Protein AF-A0A183J471-F1 (afdb_monomer_lite)

Radius of gyration: 18.3 Å; chains: 1; bounding box: 42×38×53 Å

Secondary structure (DSSP, 8-state):
-HHHHHHHHHHHHHHHHHHHHHHHHTT----TTS-SSS-HHHHHHHHHHHHHHTTT---HHHHHHHHHHHHHHHHHGGGGHHHHHHHHHHHHHHH-HHHHHHHHHTTTTSHHHHHHHHTTTTTTTS-HHHHHHHHHHHHTT-TTHHHHHHHHHHHHGGG-HHHHH-S---HHHHHHHHTT--SPPGGGTTTS--

pLDDT: mean 80.67, std 15.48, range [29.42, 95.44]

Organism: NCBI:txid241478

Foldseek 3Di:
DVVVVVLVVVLVVLLVVLLVVLCVVVVNPDDPPDDPDPPDLSSVLLNLLLQQVCVVDPPSVSSSVSSNVLLVLLVVLLVCLVVLLVLLLVVLCVVPVVLSVVCVQLCCSPSVQSSVCSSNLNSVLDHSVLSVLLVVCVVVVPSNSSSVQSNLLSVLLPPPPVVVPDSHDHSVNSSVSSVVRPDDRVSSVVPVPD

Sequence (194 aa):
MHKIREDTDDRLFLRSTIPVMYALERNELYLETVRVSQKPQWDLLMNAVFDVVSTLTSNRTSLYWLCRNISRLFVQRQALWNQLVKETEQRLRKMDAGYCDILRDKGVLSEQFLSRCLQDSFGTVFSPEVTVRLWDKVIARSNLIEAFVAAECLQSLKDIESFKQSEQVDREKFATFLSQVKKPLVFMTIGEVV

Structure (mmCIF, N/CA/C/O backbone):
data_AF-A0A183J471-F1
#
_entry.id   AF-A0A183J471-F1
#
loop_
_atom_site.group_PDB
_atom_site.id
_atom_site.type_symbol
_atom_site.label_atom_id
_atom_site.label_alt_id
_atom_site.label_comp_id
_atom_site.label_asym_id
_atom_site.label_entity_id
_atom_site.label_seq_id
_atom_site.pdbx_PDB_ins_code
_atom_site.Cartn_x
_atom_site.Cartn_y
_atom_site.Cartn_z
_atom_site.occupancy
_atom_site.B_iso_or_equiv
_atom_site.auth_seq_id
_atom_site.auth_comp_id
_atom_site.auth_asym_id
_atom_site.auth_atom_id
_atom_site.pdbx_PDB_model_num
ATOM 1 N N . MET A 1 1 ? 23.746 24.704 -11.193 1.00 52.88 1 MET A N 1
ATOM 2 C CA . MET A 1 1 ? 22.319 24.795 -11.582 1.00 52.88 1 MET A CA 1
ATOM 3 C C . MET A 1 1 ? 21.945 23.927 -12.789 1.00 52.88 1 MET A C 1
ATOM 5 O O . MET A 1 1 ? 20.844 23.405 -12.770 1.00 52.88 1 MET A O 1
ATOM 9 N N . HIS A 1 2 ? 22.818 23.700 -13.783 1.00 40.09 2 HIS A N 1
ATOM 10 C CA . HIS A 1 2 ? 22.501 22.851 -14.953 1.00 40.09 2 HIS A CA 1
ATOM 11 C C . HIS A 1 2 ? 22.244 21.363 -14.635 1.00 40.09 2 HIS A C 1
ATOM 13 O O . HIS A 1 2 ? 21.230 20.822 -15.056 1.00 40.09 2 HIS A O 1
ATOM 19 N N . LYS A 1 3 ? 23.091 20.733 -13.812 1.00 44.62 3 LYS A N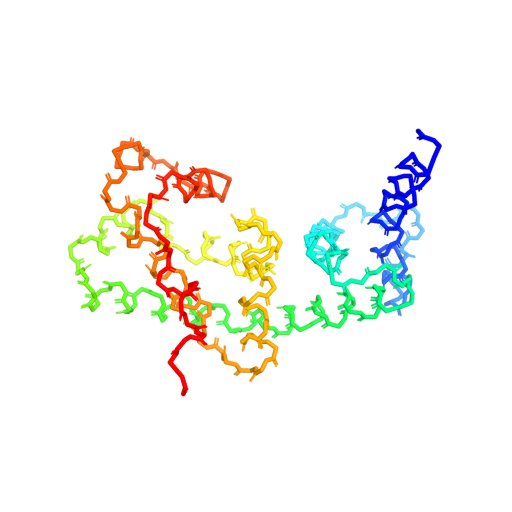 1
ATOM 20 C CA . LYS A 1 3 ? 23.019 19.289 -13.505 1.00 44.62 3 LYS A CA 1
ATOM 21 C C . LYS A 1 3 ? 21.730 18.846 -12.786 1.00 44.62 3 LYS A C 1
ATOM 23 O O . LYS A 1 3 ? 21.238 17.756 -13.016 1.00 44.62 3 LYS A O 1
ATOM 28 N N . ILE A 1 4 ? 21.159 19.719 -11.948 1.00 49.47 4 ILE A N 1
ATOM 29 C CA . ILE A 1 4 ? 19.891 19.459 -11.234 1.00 49.47 4 ILE A CA 1
ATOM 30 C C . ILE A 1 4 ? 18.705 19.489 -12.211 1.00 49.47 4 ILE A C 1
ATOM 32 O O . ILE A 1 4 ? 17.733 18.760 -12.035 1.00 49.47 4 ILE A O 1
ATOM 36 N N . ARG A 1 5 ? 18.787 20.332 -13.248 1.00 47.28 5 ARG A N 1
ATOM 37 C CA . ARG A 1 5 ? 17.739 20.479 -14.261 1.00 47.28 5 ARG A CA 1
ATOM 38 C C . ARG A 1 5 ? 17.699 19.260 -15.186 1.00 47.28 5 ARG A C 1
ATOM 40 O O . ARG A 1 5 ? 16.628 18.708 -15.387 1.00 47.28 5 ARG A O 1
ATOM 47 N N . GLU A 1 6 ? 18.867 18.785 -15.622 1.00 56.47 6 GLU A N 1
ATOM 48 C CA . GLU A 1 6 ? 19.003 17.564 -16.432 1.00 56.47 6 GLU A CA 1
ATOM 49 C C . GLU A 1 6 ? 18.520 16.308 -15.690 1.00 56.47 6 GLU A C 1
ATOM 51 O O . GLU A 1 6 ? 17.737 15.550 -16.252 1.00 56.47 6 GLU A O 1
ATOM 56 N N . ASP A 1 7 ? 18.884 16.126 -14.412 1.00 60.72 7 ASP A N 1
ATOM 57 C CA . ASP A 1 7 ? 18.401 14.986 -13.608 1.00 60.72 7 ASP A CA 1
ATOM 58 C C . ASP A 1 7 ? 16.876 15.018 -13.397 1.00 60.72 7 ASP A C 1
ATOM 60 O O . ASP A 1 7 ? 16.229 13.972 -13.316 1.00 60.72 7 ASP A O 1
ATOM 64 N N . THR A 1 8 ? 16.279 16.211 -13.306 1.00 63.03 8 THR A N 1
ATOM 65 C CA . THR A 1 8 ? 14.825 16.357 -13.127 1.00 63.03 8 THR A CA 1
ATOM 66 C C . THR A 1 8 ? 14.077 16.068 -14.429 1.00 63.03 8 THR A C 1
ATOM 68 O O . THR A 1 8 ? 13.086 15.335 -14.410 1.00 63.03 8 THR A O 1
ATOM 71 N N . ASP A 1 9 ? 14.572 16.583 -15.558 1.00 71.94 9 ASP A N 1
ATOM 72 C CA . ASP A 1 9 ? 13.979 16.366 -16.881 1.00 71.94 9 ASP A CA 1
ATOM 73 C C . ASP A 1 9 ? 14.094 14.893 -17.311 1.00 71.94 9 ASP A C 1
ATOM 75 O O . ASP A 1 9 ? 13.112 14.306 -17.773 1.00 71.94 9 ASP A O 1
ATOM 79 N N . ASP A 1 10 ? 15.238 14.249 -17.054 1.00 78.75 10 ASP A N 1
ATOM 80 C CA . ASP A 1 10 ? 15.433 12.815 -17.297 1.00 78.75 10 ASP A CA 1
ATOM 81 C C . ASP A 1 10 ? 14.493 11.955 -16.444 1.00 78.75 10 ASP A C 1
ATOM 83 O O . ASP A 1 10 ? 13.921 10.974 -16.925 1.00 78.75 10 ASP A O 1
ATOM 87 N N . ARG A 1 11 ? 14.299 12.306 -15.168 1.00 76.56 11 ARG A N 1
ATOM 88 C CA . ARG A 1 11 ? 13.437 11.535 -14.265 1.00 76.56 11 ARG A CA 1
ATOM 89 C C . ARG A 1 11 ? 11.962 11.671 -14.642 1.00 76.56 11 ARG A C 1
ATOM 91 O O . ARG A 1 11 ? 11.249 10.669 -14.639 1.00 76.56 11 ARG A O 1
ATOM 98 N N . LEU A 1 12 ? 11.513 12.868 -15.022 1.00 80.19 12 LEU A N 1
ATOM 99 C CA . LEU A 1 12 ? 10.159 13.093 -15.542 1.00 80.19 12 LEU A CA 1
ATOM 100 C C . LEU A 1 12 ? 9.928 12.350 -16.863 1.00 80.19 12 LEU A C 1
ATOM 102 O O . LEU A 1 12 ? 8.878 11.728 -17.038 1.00 80.19 12 LEU A O 1
ATOM 106 N N . PHE A 1 13 ? 10.921 12.356 -17.756 1.00 82.94 13 PHE A N 1
ATOM 107 C CA . PHE A 1 13 ? 10.881 11.597 -19.003 1.00 82.94 13 PHE A CA 1
ATOM 108 C C . PHE A 1 13 ? 10.788 10.086 -18.753 1.00 82.94 13 PHE A C 1
ATOM 110 O O . PHE A 1 13 ? 9.971 9.396 -19.361 1.00 82.94 13 PHE A O 1
ATOM 117 N N . LEU A 1 14 ? 11.586 9.543 -17.831 1.00 82.12 14 LEU A N 1
ATOM 118 C CA . LEU A 1 14 ? 11.551 8.113 -17.513 1.00 82.12 14 LEU A CA 1
ATOM 119 C C . LEU A 1 14 ? 10.243 7.705 -16.827 1.00 82.12 14 LEU A C 1
ATOM 121 O O . LEU A 1 14 ? 9.720 6.632 -17.132 1.00 82.12 14 LEU A O 1
ATOM 125 N N . ARG A 1 15 ? 9.688 8.563 -15.962 1.00 83.19 15 ARG A N 1
ATOM 126 C CA . ARG A 1 15 ? 8.400 8.333 -15.293 1.00 83.19 15 ARG A CA 1
ATOM 127 C C . ARG A 1 15 ? 7.262 8.147 -16.295 1.00 83.19 15 ARG A C 1
ATOM 129 O O . ARG A 1 15 ? 6.437 7.262 -16.113 1.00 83.19 15 ARG A O 1
ATOM 136 N N . SER A 1 16 ? 7.238 8.931 -17.373 1.00 82.00 16 SER A N 1
ATOM 137 C CA . SER A 1 16 ? 6.231 8.794 -18.436 1.00 82.00 16 SER A CA 1
ATOM 138 C C . SER A 1 16 ? 6.549 7.677 -19.437 1.00 82.00 16 SER A C 1
ATOM 140 O O . SER A 1 16 ? 5.634 7.065 -19.983 1.00 82.00 16 SER A O 1
ATOM 142 N N . THR A 1 17 ? 7.829 7.370 -19.660 1.00 83.81 17 THR A N 1
ATOM 143 C CA . THR A 1 17 ? 8.260 6.395 -20.677 1.00 83.81 17 THR A CA 1
ATOM 144 C C . THR A 1 17 ? 8.180 4.946 -20.192 1.00 83.81 17 THR A C 1
ATOM 146 O O . THR A 1 17 ? 7.803 4.062 -20.958 1.00 83.81 17 THR A O 1
ATOM 149 N N . ILE A 1 18 ? 8.499 4.670 -18.925 1.00 84.69 18 ILE A N 1
ATOM 150 C CA . ILE A 1 18 ? 8.520 3.301 -18.380 1.00 84.69 18 ILE A CA 1
ATOM 151 C C . ILE A 1 18 ? 7.154 2.590 -18.469 1.00 84.69 18 ILE A C 1
ATOM 153 O O . ILE A 1 18 ? 7.135 1.436 -18.911 1.00 84.69 18 ILE A O 1
ATOM 157 N N . PRO A 1 19 ? 6.015 3.224 -18.121 1.00 82.25 19 PRO A N 1
ATOM 158 C CA . PRO A 1 19 ? 4.698 2.619 -18.321 1.00 82.25 19 PRO A CA 1
ATOM 159 C C . PRO A 1 19 ? 4.433 2.257 -19.791 1.00 82.25 19 PRO A C 1
ATOM 161 O O . PRO A 1 19 ? 3.973 1.154 -20.084 1.00 82.25 19 PRO A O 1
ATOM 164 N N . VAL A 1 20 ? 4.817 3.136 -20.726 1.00 81.81 20 VAL A N 1
ATOM 165 C CA . VAL A 1 20 ? 4.666 2.914 -22.176 1.00 81.81 20 VAL A CA 1
ATOM 166 C C . VAL A 1 20 ? 5.530 1.746 -22.654 1.00 81.81 20 VAL A C 1
ATOM 168 O O . VAL A 1 20 ? 5.042 0.882 -23.380 1.00 81.81 20 VAL A O 1
ATOM 171 N N . MET A 1 21 ? 6.792 1.673 -22.222 1.00 82.06 21 MET A N 1
ATOM 172 C CA . MET A 1 21 ? 7.691 0.557 -22.546 1.00 82.06 21 MET A CA 1
ATOM 173 C C . MET A 1 21 ? 7.131 -0.782 -22.061 1.00 82.06 21 MET A C 1
ATOM 175 O O . MET A 1 21 ? 7.172 -1.775 -22.784 1.00 82.06 21 MET A O 1
ATOM 179 N N . TYR A 1 22 ? 6.566 -0.805 -20.854 1.00 81.50 22 TYR A N 1
ATOM 180 C CA . TYR A 1 22 ? 5.944 -2.007 -20.316 1.00 81.50 22 TYR A CA 1
ATOM 181 C C . TYR A 1 22 ? 4.678 -2.404 -21.094 1.00 81.50 22 TYR A C 1
ATOM 183 O O . TYR A 1 22 ? 4.483 -3.583 -21.389 1.00 81.50 22 TYR A O 1
ATOM 191 N N . ALA A 1 23 ? 3.850 -1.433 -21.490 1.00 78.44 23 ALA A N 1
ATOM 192 C CA . ALA A 1 23 ? 2.686 -1.679 -22.341 1.00 78.44 23 ALA A CA 1
ATOM 193 C C . ALA A 1 23 ? 3.079 -2.224 -23.730 1.00 78.44 23 ALA A C 1
ATOM 195 O O . ALA A 1 23 ? 2.410 -3.126 -24.238 1.00 78.44 23 ALA A O 1
ATOM 196 N N . LEU A 1 24 ? 4.182 -1.737 -24.324 1.00 80.25 24 LEU A N 1
ATOM 197 C CA . LEU A 1 24 ? 4.739 -2.282 -25.575 1.00 80.25 24 LEU A CA 1
ATOM 198 C C . LEU A 1 24 ? 5.091 -3.761 -25.416 1.00 80.25 24 LEU A C 1
ATOM 200 O O . LEU A 1 24 ? 4.679 -4.578 -26.234 1.00 80.25 24 LEU A O 1
ATOM 204 N N . GLU A 1 25 ? 5.815 -4.112 -24.350 1.00 80.25 25 GLU A N 1
ATOM 205 C CA . GLU A 1 25 ? 6.246 -5.491 -24.086 1.00 80.25 25 GLU A CA 1
ATOM 206 C C . GLU A 1 25 ? 5.059 -6.460 -23.967 1.00 80.25 25 GLU A C 1
ATOM 208 O O . GLU A 1 25 ? 5.142 -7.619 -24.371 1.00 80.25 25 GLU A O 1
ATOM 213 N N . ARG A 1 26 ? 3.932 -5.981 -23.434 1.00 75.94 26 ARG A N 1
ATOM 214 C CA . ARG A 1 26 ? 2.709 -6.774 -23.283 1.00 75.94 26 ARG A CA 1
ATOM 215 C C . ARG A 1 26 ? 1.850 -6.856 -24.545 1.00 75.94 26 ARG A C 1
ATOM 217 O O . ARG A 1 26 ? 0.805 -7.498 -24.503 1.00 75.94 26 ARG A O 1
ATOM 224 N N . ASN A 1 27 ? 2.269 -6.239 -25.653 1.00 71.94 27 ASN A N 1
ATOM 225 C CA . ASN A 1 27 ? 1.441 -6.019 -26.846 1.00 71.94 27 ASN A CA 1
ATOM 226 C C . ASN A 1 27 ? 0.135 -5.263 -26.531 1.00 71.94 27 ASN A C 1
ATOM 228 O O . ASN A 1 27 ? -0.882 -5.446 -27.194 1.00 71.94 27 ASN A O 1
ATOM 232 N N . GLU A 1 28 ? 0.159 -4.406 -25.509 1.00 68.69 28 GLU A N 1
ATOM 233 C CA . GLU A 1 28 ? -0.992 -3.624 -25.040 1.00 68.69 28 GLU A CA 1
ATOM 234 C C . GLU A 1 28 ? -0.974 -2.189 -25.594 1.00 68.69 28 GLU A C 1
ATOM 236 O O . GLU A 1 28 ? -1.784 -1.342 -25.203 1.00 68.69 28 GLU A O 1
ATOM 241 N N . LEU A 1 29 ? -0.070 -1.896 -26.538 1.00 60.56 29 LEU A N 1
ATOM 242 C CA . LEU A 1 29 ? -0.060 -0.625 -27.251 1.00 60.56 29 LEU A CA 1
ATOM 243 C C . LEU A 1 29 ? -1.127 -0.616 -28.347 1.00 60.56 29 LEU A C 1
ATOM 245 O O . LEU A 1 29 ? -0.883 -0.899 -29.516 1.00 60.56 29 LEU A O 1
ATOM 249 N N . TYR A 1 30 ? -2.347 -0.282 -27.949 1.00 52.81 30 TYR A N 1
ATOM 250 C CA . TYR A 1 30 ? -3.419 -0.025 -28.898 1.00 52.81 30 TYR A CA 1
ATOM 251 C C . TYR A 1 30 ? -3.162 1.311 -29.606 1.00 52.81 30 TYR A C 1
ATOM 253 O O . TYR A 1 30 ? -3.094 2.356 -28.948 1.00 52.81 30 TYR A O 1
ATOM 261 N N . LEU A 1 31 ? -3.024 1.260 -30.937 1.00 48.50 31 LEU A N 1
ATOM 262 C CA . LEU A 1 31 ? -3.104 2.428 -31.819 1.00 48.50 31 LEU A CA 1
ATOM 263 C C . LEU A 1 31 ? -4.401 3.191 -31.498 1.00 48.50 31 LEU A C 1
ATOM 265 O O . LEU A 1 31 ? -5.445 2.579 -31.270 1.00 48.50 31 LEU A O 1
ATOM 269 N N . GLU A 1 32 ? -4.311 4.518 -31.445 1.00 45.78 32 GLU A N 1
ATOM 270 C CA . GLU A 1 32 ? -5.218 5.475 -30.779 1.00 45.78 32 GLU A CA 1
ATOM 271 C C . GLU A 1 32 ? -6.722 5.402 -31.120 1.00 45.78 32 GLU A C 1
ATOM 273 O O . GLU A 1 32 ? -7.532 6.093 -30.509 1.00 45.78 32 GLU A O 1
ATOM 278 N N . THR A 1 33 ? -7.146 4.553 -32.049 1.00 42.59 33 THR A N 1
ATOM 279 C CA . THR A 1 33 ? -8.533 4.461 -32.518 1.00 42.59 33 THR A CA 1
ATOM 280 C C . THR A 1 33 ? -9.426 3.514 -31.712 1.00 42.59 33 THR A C 1
ATOM 282 O O . THR A 1 33 ? -10.649 3.606 -31.827 1.00 42.59 33 THR A O 1
ATOM 285 N N . VAL A 1 34 ? -8.883 2.645 -30.848 1.00 40.28 34 VAL A N 1
ATOM 286 C CA . VAL A 1 34 ? -9.695 1.670 -30.092 1.00 40.28 34 VAL A CA 1
ATOM 287 C C . VAL A 1 34 ? -9.520 1.823 -28.575 1.00 40.28 34 VAL A C 1
ATOM 289 O O . VAL A 1 34 ? -8.779 1.105 -27.919 1.00 40.28 34 VAL A O 1
ATOM 292 N N . ARG A 1 35 ? -10.313 2.755 -28.031 1.00 42.50 35 ARG A N 1
ATOM 293 C CA . ARG A 1 35 ? -10.926 2.753 -26.686 1.00 42.50 35 ARG A CA 1
ATOM 294 C C . ARG A 1 35 ? -10.010 2.868 -25.454 1.00 42.50 35 ARG A C 1
ATOM 296 O O . ARG A 1 35 ? -9.617 1.895 -24.824 1.00 42.50 35 ARG A O 1
ATOM 303 N N . VAL A 1 36 ? -9.870 4.126 -25.041 1.00 39.22 36 VAL A N 1
ATOM 304 C CA . VAL A 1 36 ? -9.913 4.793 -23.711 1.00 39.22 36 VAL A CA 1
ATOM 305 C C . VAL A 1 36 ? -10.370 4.003 -22.446 1.00 39.22 36 VAL A C 1
ATOM 307 O O . VAL A 1 36 ? -10.383 4.564 -21.359 1.00 39.22 36 VAL A O 1
ATOM 310 N N . SER A 1 37 ? -10.710 2.714 -22.474 1.00 37.59 37 SER A N 1
ATOM 311 C CA . SER A 1 37 ? -11.521 2.105 -21.401 1.00 37.59 37 SER A CA 1
ATOM 312 C C . SER A 1 37 ? -10.785 1.247 -20.358 1.00 37.59 37 SER A C 1
ATOM 314 O O . SER A 1 37 ? -11.427 0.858 -19.388 1.00 37.59 37 SER A O 1
ATOM 316 N N . GLN A 1 38 ? -9.491 0.920 -20.503 1.00 41.03 38 GLN A N 1
ATOM 317 C CA . GLN A 1 38 ? -8.805 -0.006 -19.564 1.00 41.03 38 GLN A CA 1
ATOM 318 C C . GLN A 1 38 ? -7.380 0.393 -19.119 1.00 41.03 38 GLN A C 1
ATOM 320 O O . GLN A 1 38 ? -6.775 -0.305 -18.309 1.00 41.03 38 GLN A O 1
ATOM 325 N N . LYS A 1 39 ? -6.852 1.536 -19.574 1.00 48.44 39 LYS A N 1
ATOM 326 C CA . LYS A 1 39 ? -5.489 2.013 -19.256 1.00 48.44 39 LYS A CA 1
ATOM 327 C C . LYS A 1 39 ? -5.201 2.551 -17.822 1.00 48.44 39 LYS A C 1
ATOM 329 O O . LYS A 1 39 ? -4.035 2.503 -17.446 1.00 48.44 39 LYS A O 1
ATOM 334 N N . PRO A 1 40 ? -6.146 3.008 -16.962 1.00 53.78 40 PRO A N 1
ATOM 335 C CA . PRO A 1 40 ? -5.757 3.832 -15.803 1.00 53.78 40 PRO A CA 1
ATOM 336 C C . PRO A 1 40 ? -4.988 3.121 -14.674 1.00 53.78 40 PRO A C 1
ATOM 338 O O . PRO A 1 40 ? -4.1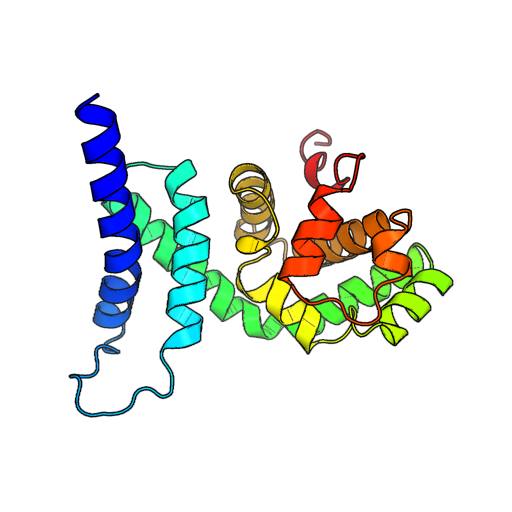97 3.758 -13.987 1.00 53.78 40 PRO A O 1
ATOM 341 N N . GLN A 1 41 ? -5.221 1.828 -14.419 1.00 63.78 41 GLN A N 1
ATOM 342 C CA . GLN A 1 41 ? -4.694 1.195 -13.196 1.00 63.78 41 GLN A CA 1
ATOM 343 C C . GLN A 1 41 ? -3.208 0.828 -13.269 1.00 63.78 41 GLN A C 1
ATOM 345 O O . GLN A 1 41 ? -2.525 0.884 -12.245 1.00 63.78 41 GLN A O 1
ATOM 350 N N . TRP A 1 42 ? -2.704 0.464 -14.450 1.00 72.38 42 TRP A N 1
ATOM 351 C CA . TRP A 1 42 ? -1.300 0.082 -14.623 1.00 72.38 42 TRP A CA 1
ATOM 352 C C . TRP A 1 42 ? -0.371 1.285 -14.598 1.00 72.38 42 TRP A C 1
ATOM 354 O O . TRP A 1 42 ? 0.669 1.218 -13.951 1.00 72.38 42 TRP A O 1
ATOM 364 N N . ASP A 1 43 ? -0.767 2.389 -15.226 1.00 75.81 43 ASP A N 1
ATOM 365 C CA . ASP A 1 43 ? 0.035 3.612 -15.236 1.00 75.81 43 ASP A CA 1
ATOM 366 C C . ASP A 1 43 ? 0.167 4.186 -13.823 1.00 75.81 43 ASP A C 1
ATOM 368 O O . ASP A 1 43 ? 1.261 4.552 -13.403 1.00 75.81 43 ASP A O 1
ATOM 372 N N . LEU A 1 44 ? -0.924 4.197 -13.047 1.00 79.56 44 LEU A N 1
ATOM 373 C CA . LEU A 1 44 ? -0.894 4.637 -11.649 1.00 79.56 44 LEU A CA 1
ATOM 374 C C . LEU A 1 44 ? 0.012 3.748 -10.787 1.00 79.56 44 LEU A C 1
ATOM 376 O O . LEU A 1 44 ? 0.823 4.270 -10.023 1.00 79.56 44 LEU A O 1
ATOM 380 N N . LEU A 1 45 ? -0.079 2.423 -10.947 1.00 85.69 45 LEU A N 1
ATOM 381 C CA . LEU A 1 45 ? 0.783 1.475 -10.238 1.00 85.69 45 LEU A CA 1
ATOM 382 C C . LEU A 1 45 ? 2.257 1.658 -10.617 1.00 85.69 45 LEU A C 1
ATOM 384 O O . LEU A 1 45 ? 3.105 1.788 -9.741 1.00 85.69 45 LEU A O 1
ATOM 388 N N . MET A 1 46 ? 2.564 1.699 -11.914 1.00 87.38 46 MET A N 1
ATOM 389 C CA . MET A 1 46 ? 3.933 1.844 -12.414 1.00 87.38 46 MET A CA 1
ATOM 390 C C . MET A 1 46 ? 4.539 3.189 -12.003 1.00 87.38 46 MET A C 1
ATOM 392 O O . MET A 1 46 ? 5.719 3.227 -11.677 1.00 87.38 46 MET A O 1
ATOM 396 N N . ASN A 1 47 ? 3.750 4.268 -11.964 1.00 87.44 47 ASN A N 1
ATOM 397 C CA . ASN A 1 47 ? 4.204 5.574 -11.481 1.00 87.44 47 ASN A CA 1
ATOM 398 C C . ASN A 1 47 ? 4.530 5.545 -9.984 1.00 87.44 47 ASN A C 1
ATOM 400 O O . ASN A 1 47 ? 5.605 5.994 -9.597 1.00 87.44 47 ASN A O 1
ATOM 404 N N . ALA A 1 48 ? 3.655 4.966 -9.155 1.00 86.44 48 ALA A N 1
ATOM 405 C CA . ALA A 1 48 ? 3.936 4.793 -7.729 1.00 86.44 48 ALA A CA 1
ATOM 406 C C . ALA A 1 48 ? 5.197 3.937 -7.511 1.00 86.44 48 ALA A C 1
ATOM 408 O O . ALA A 1 48 ? 6.054 4.268 -6.694 1.00 86.44 48 ALA A O 1
ATOM 409 N N . VAL A 1 49 ? 5.360 2.870 -8.300 1.00 91.62 49 VAL A N 1
ATOM 410 C CA . VAL A 1 49 ? 6.559 2.027 -8.268 1.00 91.62 49 VAL A CA 1
ATOM 411 C C . VAL A 1 49 ? 7.808 2.774 -8.708 1.00 91.62 49 VAL A C 1
ATOM 413 O O . VAL A 1 49 ? 8.838 2.676 -8.044 1.00 91.62 49 VAL A O 1
ATOM 416 N N . PHE A 1 50 ? 7.725 3.563 -9.770 1.00 92.25 50 PHE A N 1
ATOM 417 C CA . PHE A 1 50 ? 8.825 4.394 -10.234 1.00 92.25 50 PHE A CA 1
ATOM 418 C C . PHE A 1 50 ? 9.284 5.389 -9.169 1.00 92.25 50 PHE A C 1
ATOM 420 O O . PHE A 1 50 ? 10.488 5.517 -8.926 1.00 92.25 50 PHE A O 1
ATOM 427 N N . ASP A 1 51 ? 8.341 6.073 -8.519 1.00 90.00 51 ASP A N 1
ATOM 428 C CA . ASP A 1 51 ? 8.637 7.094 -7.513 1.00 90.00 51 ASP A CA 1
ATOM 429 C C . ASP A 1 51 ? 9.443 6.490 -6.345 1.00 90.00 51 ASP A C 1
ATOM 431 O O . ASP A 1 51 ? 10.382 7.118 -5.853 1.00 90.00 51 ASP A O 1
ATOM 435 N N . VAL A 1 52 ? 9.178 5.225 -5.996 1.00 91.12 52 VAL A N 1
ATOM 436 C CA . VAL A 1 52 ? 9.927 4.470 -4.981 1.00 91.12 52 VAL A CA 1
ATOM 437 C C . VAL A 1 52 ? 11.263 3.945 -5.518 1.00 91.12 52 VAL A C 1
ATOM 439 O O . VAL A 1 52 ? 12.317 4.208 -4.942 1.00 91.12 52 VAL A O 1
ATOM 442 N N . VAL A 1 53 ? 11.265 3.223 -6.642 1.00 93.06 53 VAL A N 1
ATOM 443 C CA . VAL A 1 53 ? 12.461 2.551 -7.190 1.00 93.06 53 VAL A CA 1
ATOM 444 C C . VAL A 1 53 ? 13.532 3.550 -7.630 1.00 93.06 53 VAL A C 1
ATOM 446 O O . VAL A 1 53 ? 14.723 3.271 -7.506 1.00 93.06 53 VAL A O 1
ATOM 449 N N . SER A 1 54 ? 13.138 4.738 -8.089 1.00 91.88 54 SER A N 1
ATOM 450 C CA . SER A 1 54 ? 14.085 5.796 -8.463 1.00 91.88 54 SER A CA 1
ATOM 451 C C . SER A 1 54 ? 14.872 6.368 -7.280 1.00 91.88 54 SER A C 1
ATOM 453 O O . SER A 1 54 ? 15.855 7.071 -7.497 1.00 91.88 54 SER A O 1
ATOM 455 N N . THR A 1 55 ? 14.502 6.035 -6.038 1.00 89.94 55 THR A N 1
ATOM 456 C CA . THR A 1 55 ? 15.333 6.314 -4.854 1.00 89.94 55 THR A CA 1
ATOM 457 C C . THR A 1 55 ? 16.429 5.266 -4.627 1.00 89.94 55 THR A C 1
ATOM 459 O O . THR A 1 55 ? 17.414 5.547 -3.951 1.00 89.94 55 THR A O 1
ATOM 462 N N . LEU A 1 56 ? 16.297 4.074 -5.223 1.00 89.69 56 LEU A N 1
ATOM 463 C CA . LEU A 1 56 ? 17.239 2.956 -5.083 1.00 89.69 56 LEU A CA 1
ATOM 464 C C . LEU A 1 56 ? 18.336 2.961 -6.146 1.00 89.69 56 LEU A C 1
ATOM 466 O O . LEU A 1 56 ? 19.441 2.475 -5.912 1.00 89.69 56 LEU A O 1
ATOM 470 N N . THR A 1 57 ? 18.025 3.440 -7.350 1.00 89.88 57 THR A N 1
ATOM 471 C CA . THR A 1 57 ? 18.962 3.411 -8.472 1.00 89.88 57 THR A CA 1
ATOM 472 C C . THR A 1 57 ? 18.684 4.523 -9.474 1.00 89.88 57 THR A C 1
ATOM 474 O O . THR A 1 57 ? 17.536 4.825 -9.786 1.00 89.88 57 THR A O 1
ATOM 477 N N . SER A 1 58 ? 19.755 5.092 -10.028 1.00 87.50 58 SER A N 1
ATOM 478 C CA . SER A 1 58 ? 19.717 6.010 -11.172 1.00 87.50 58 SER A CA 1
ATOM 479 C C . SER A 1 58 ? 20.009 5.312 -12.508 1.00 87.50 58 SER A C 1
ATOM 481 O O . SER A 1 58 ? 19.917 5.928 -13.570 1.00 87.50 58 SER A O 1
ATOM 483 N N . ASN A 1 59 ? 20.355 4.017 -12.499 1.00 91.56 59 ASN A N 1
ATOM 484 C CA . ASN A 1 59 ? 20.607 3.269 -13.727 1.00 91.56 59 ASN A CA 1
ATOM 485 C C . ASN A 1 59 ? 19.282 2.991 -14.452 1.00 91.56 59 ASN A C 1
ATOM 487 O O . ASN A 1 59 ? 18.445 2.244 -13.949 1.00 91.56 59 ASN A O 1
ATOM 491 N N . ARG A 1 60 ? 19.116 3.548 -15.658 1.00 89.69 60 ARG A N 1
ATOM 492 C CA . ARG A 1 60 ? 17.875 3.462 -16.453 1.00 89.69 60 ARG A CA 1
ATOM 493 C C . ARG A 1 60 ? 17.417 2.022 -16.712 1.00 89.69 60 ARG A C 1
ATOM 495 O O . ARG A 1 60 ? 16.228 1.727 -16.616 1.00 89.69 60 ARG A O 1
ATOM 502 N N . THR A 1 61 ? 18.353 1.120 -17.001 1.00 89.44 61 THR A N 1
ATOM 503 C CA . THR A 1 61 ? 18.056 -0.296 -17.256 1.00 89.44 61 THR A CA 1
ATOM 504 C C . THR A 1 61 ? 17.562 -0.986 -15.988 1.00 89.44 61 THR A C 1
ATOM 506 O O . THR A 1 61 ? 16.517 -1.636 -16.011 1.00 89.44 61 THR A O 1
ATOM 509 N N . SER A 1 62 ? 18.265 -0.808 -14.867 1.00 92.31 62 SER A N 1
ATOM 510 C CA . SER A 1 62 ? 17.844 -1.347 -13.569 1.00 92.31 62 SER A CA 1
ATOM 511 C C . SER A 1 62 ? 16.491 -0.785 -13.141 1.00 92.31 62 SER A C 1
ATOM 513 O O . SER A 1 62 ? 15.640 -1.537 -12.676 1.00 92.31 62 SER A O 1
ATOM 515 N N . LEU A 1 63 ? 16.271 0.514 -13.353 1.00 92.38 63 LEU A N 1
ATOM 516 C CA . LEU A 1 63 ? 15.023 1.206 -13.049 1.00 92.38 63 LEU A CA 1
ATOM 517 C C . LEU A 1 63 ? 13.838 0.555 -13.772 1.00 92.38 63 LEU A C 1
ATOM 519 O O . LEU A 1 63 ? 12.864 0.182 -13.120 1.00 92.38 63 LEU A O 1
ATOM 523 N N . TYR A 1 64 ? 13.949 0.341 -15.089 1.00 91.69 64 TYR A N 1
ATOM 524 C CA . TYR A 1 64 ? 12.919 -0.341 -15.878 1.00 91.69 64 TYR A CA 1
ATOM 525 C C . TYR A 1 64 ? 12.627 -1.747 -15.341 1.00 91.69 64 TYR A C 1
ATOM 527 O O . TYR A 1 64 ? 11.477 -2.071 -15.035 1.00 91.69 64 TYR A O 1
ATOM 535 N N . TRP A 1 65 ? 13.663 -2.580 -15.188 1.00 93.75 65 TRP A N 1
ATOM 536 C CA . TRP A 1 65 ? 13.485 -3.977 -14.783 1.00 93.75 65 TRP A CA 1
ATOM 537 C C . TRP A 1 65 ? 12.913 -4.116 -13.374 1.00 93.75 65 TRP A C 1
ATOM 539 O O . TRP A 1 65 ? 12.041 -4.957 -13.154 1.00 93.75 65 TRP A O 1
ATOM 549 N N . LEU A 1 66 ? 13.355 -3.282 -12.432 1.00 93.94 66 LEU A N 1
ATOM 550 C CA . LEU A 1 66 ? 12.811 -3.260 -11.078 1.00 93.94 66 LEU A CA 1
ATOM 551 C C . LEU A 1 66 ? 11.350 -2.803 -11.079 1.00 93.94 66 LEU A C 1
ATOM 553 O O . LEU A 1 66 ? 10.511 -3.503 -10.513 1.00 93.94 66 LEU A O 1
ATOM 557 N N . CYS A 1 67 ? 11.022 -1.705 -11.773 1.00 93.00 67 CYS A N 1
ATOM 558 C CA . CYS A 1 67 ? 9.642 -1.217 -11.855 1.00 93.00 67 CYS A CA 1
ATOM 559 C C . CYS A 1 67 ? 8.702 -2.271 -12.442 1.00 93.00 67 CYS A C 1
ATOM 561 O O . CYS A 1 67 ? 7.640 -2.555 -11.883 1.00 93.00 67 CYS A O 1
ATOM 563 N N . ARG A 1 68 ? 9.128 -2.906 -13.537 1.00 90.94 68 ARG A N 1
ATOM 564 C CA . ARG A 1 68 ? 8.406 -4.000 -14.185 1.00 90.94 68 ARG A CA 1
ATOM 565 C C . ARG A 1 68 ? 8.186 -5.175 -13.235 1.00 90.94 68 ARG A C 1
ATOM 567 O O . ARG A 1 68 ? 7.064 -5.660 -13.102 1.00 90.94 68 ARG A O 1
ATOM 574 N N . ASN A 1 69 ? 9.249 -5.668 -12.604 1.00 92.38 69 ASN A N 1
ATOM 575 C CA . ASN A 1 69 ? 9.182 -6.883 -11.794 1.00 92.38 69 ASN A CA 1
ATOM 576 C C . ASN A 1 69 ? 8.351 -6.674 -10.521 1.00 92.38 69 ASN A C 1
ATOM 578 O O . ASN A 1 69 ? 7.544 -7.538 -10.183 1.00 92.38 69 ASN A O 1
ATOM 582 N N . ILE A 1 70 ? 8.487 -5.518 -9.865 1.00 92.19 70 ILE A N 1
ATOM 583 C CA . ILE A 1 70 ? 7.689 -5.157 -8.686 1.00 92.19 70 ILE A CA 1
ATOM 584 C C . ILE A 1 70 ? 6.213 -4.989 -9.063 1.00 92.19 70 ILE A C 1
ATOM 586 O O . ILE A 1 70 ? 5.343 -5.574 -8.421 1.00 92.19 70 ILE A O 1
ATOM 590 N N . SER A 1 71 ? 5.908 -4.285 -10.155 1.00 90.88 71 SER A N 1
ATOM 591 C CA . SER A 1 71 ? 4.515 -4.096 -10.585 1.00 90.88 71 SER A CA 1
ATOM 592 C C . SER A 1 71 ? 3.846 -5.417 -10.972 1.00 90.88 71 SER A C 1
ATOM 594 O O . SER A 1 71 ? 2.690 -5.661 -10.624 1.00 90.88 71 SER A O 1
ATOM 596 N N . ARG A 1 72 ? 4.581 -6.324 -11.630 1.00 88.12 72 ARG A N 1
ATOM 597 C CA . ARG A 1 72 ? 4.106 -7.692 -11.896 1.00 88.12 72 ARG A CA 1
ATOM 598 C C . ARG A 1 72 ? 3.833 -8.464 -10.610 1.00 88.12 72 ARG A C 1
ATOM 600 O O . ARG A 1 72 ? 2.801 -9.129 -10.529 1.00 88.12 72 ARG A O 1
ATOM 607 N N . LEU A 1 73 ? 4.729 -8.376 -9.627 1.00 89.38 73 LEU A N 1
ATOM 608 C CA . LEU A 1 73 ? 4.545 -9.004 -8.320 1.00 89.38 73 LEU A CA 1
ATOM 609 C C . LEU A 1 73 ? 3.259 -8.501 -7.651 1.00 89.38 73 LEU A C 1
ATOM 611 O O . LEU A 1 73 ? 2.459 -9.312 -7.193 1.00 89.38 73 LEU A O 1
ATOM 615 N N . PHE A 1 74 ? 3.016 -7.190 -7.632 1.00 88.75 74 PHE A N 1
ATOM 616 C CA . PHE A 1 74 ? 1.817 -6.621 -7.008 1.00 88.75 74 PHE A CA 1
ATOM 617 C C . PHE A 1 74 ? 0.528 -7.048 -7.698 1.00 88.75 74 PHE A C 1
ATOM 619 O O . PHE A 1 74 ? -0.432 -7.409 -7.019 1.00 88.75 74 PHE A O 1
ATOM 626 N N . VAL A 1 75 ? 0.518 -7.131 -9.029 1.00 86.81 75 VAL A N 1
ATOM 627 C CA . VAL A 1 75 ? -0.659 -7.645 -9.739 1.00 86.81 75 VAL A CA 1
ATOM 628 C C . VAL A 1 75 ? -0.899 -9.126 -9.483 1.00 86.81 75 VAL A C 1
ATOM 630 O O . VAL A 1 75 ? -2.037 -9.524 -9.257 1.00 86.81 75 VAL A O 1
ATOM 633 N N . GLN A 1 76 ? 0.146 -9.948 -9.423 1.00 86.25 76 GLN A N 1
ATOM 634 C CA . GLN A 1 76 ? -0.010 -11.355 -9.038 1.00 86.25 76 GLN A CA 1
ATOM 635 C C . GLN A 1 76 ? -0.574 -11.507 -7.618 1.00 86.25 76 GLN A C 1
ATOM 637 O O . GLN A 1 76 ? -1.315 -12.449 -7.340 1.00 86.25 76 GLN A O 1
ATOM 642 N N . ARG A 1 77 ? -0.260 -10.565 -6.724 1.00 86.06 77 ARG A N 1
ATOM 643 C CA . ARG A 1 77 ? -0.728 -10.560 -5.334 1.00 86.06 77 ARG A CA 1
ATOM 644 C C . ARG A 1 77 ? -2.149 -10.017 -5.159 1.00 86.06 77 ARG A C 1
ATOM 646 O O . ARG A 1 77 ? -2.676 -10.138 -4.058 1.00 86.06 77 ARG A O 1
ATOM 653 N N . GLN A 1 78 ? -2.809 -9.531 -6.215 1.00 87.00 78 GLN A N 1
ATOM 654 C CA . GLN A 1 78 ? -4.223 -9.117 -6.168 1.00 87.00 78 GLN A CA 1
ATOM 655 C C . GLN A 1 78 ? -5.143 -10.214 -5.637 1.00 87.00 78 GLN A C 1
ATOM 657 O O . GLN A 1 78 ? -6.047 -9.948 -4.850 1.00 87.00 78 GLN A O 1
ATOM 662 N N . ALA A 1 79 ? -4.859 -11.468 -5.996 1.00 86.75 79 ALA A N 1
ATOM 663 C CA . ALA A 1 79 ? -5.609 -12.623 -5.514 1.00 86.75 79 ALA A CA 1
ATOM 664 C C . ALA A 1 79 ? -5.560 -12.793 -3.981 1.00 86.75 79 ALA A C 1
ATOM 666 O O . ALA A 1 79 ? -6.409 -13.475 -3.412 1.00 86.75 79 ALA A O 1
ATOM 667 N N . LEU A 1 80 ? -4.580 -12.181 -3.305 1.00 87.81 80 LEU A N 1
ATOM 668 C CA . LEU A 1 80 ? -4.405 -12.262 -1.855 1.00 87.81 80 LEU A CA 1
ATOM 669 C C . LEU A 1 80 ? -5.099 -11.123 -1.101 1.00 87.81 80 LEU A C 1
ATOM 671 O O . LEU A 1 80 ? -5.216 -11.205 0.118 1.00 87.81 80 LEU A O 1
ATOM 675 N N . TRP A 1 81 ? -5.571 -10.067 -1.770 1.00 88.94 81 TRP A N 1
ATOM 676 C CA . TRP A 1 81 ? -6.082 -8.874 -1.083 1.00 88.94 81 TRP A CA 1
ATOM 677 C C . TRP A 1 81 ? -7.227 -9.181 -0.125 1.00 88.94 81 TRP A C 1
ATOM 679 O O . TRP A 1 81 ? -7.202 -8.725 1.014 1.00 88.94 81 TRP A O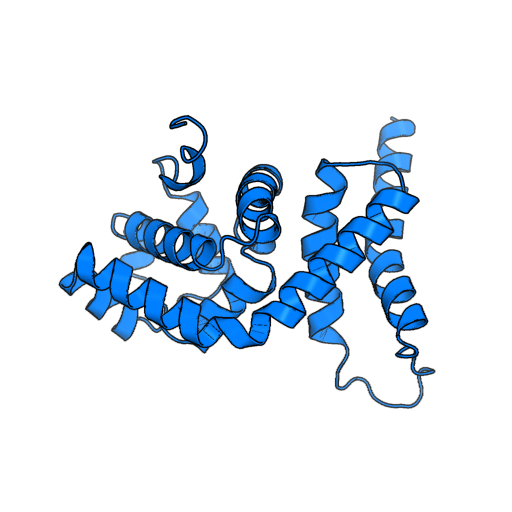 1
ATOM 689 N N . ASN A 1 82 ? -8.166 -10.037 -0.518 1.00 89.56 82 ASN A N 1
ATOM 690 C CA . ASN A 1 82 ? -9.314 -10.371 0.331 1.00 89.56 82 ASN A CA 1
ATOM 691 C C . ASN A 1 82 ? -8.888 -11.139 1.583 1.00 89.56 82 ASN A C 1
ATOM 693 O O . ASN A 1 82 ? -9.502 -10.999 2.641 1.00 89.56 82 ASN A O 1
ATOM 697 N N . GLN A 1 83 ? -7.815 -11.926 1.485 1.00 92.12 83 GLN A N 1
ATOM 698 C CA . GLN A 1 83 ? -7.196 -12.544 2.649 1.00 92.12 83 GLN A CA 1
ATOM 699 C C . GLN A 1 83 ? -6.529 -11.482 3.530 1.00 92.12 83 GLN A C 1
ATOM 701 O O . GLN A 1 83 ? -6.754 -11.479 4.735 1.00 92.12 83 GLN A O 1
ATOM 706 N N . LEU A 1 84 ? -5.760 -10.556 2.951 1.00 92.12 84 LEU A N 1
ATOM 707 C CA . LEU A 1 84 ? -5.067 -9.508 3.708 1.00 92.12 84 LEU A CA 1
ATOM 708 C C . LEU A 1 84 ? -6.028 -8.579 4.445 1.00 92.12 84 LEU A C 1
ATOM 710 O O . LEU A 1 84 ? -5.786 -8.273 5.605 1.00 92.12 84 LEU A O 1
ATOM 714 N N . VAL A 1 85 ? -7.144 -8.207 3.820 1.00 92.31 85 VAL A N 1
ATOM 715 C CA . VAL A 1 85 ? -8.211 -7.417 4.449 1.00 92.31 85 VAL A CA 1
ATOM 716 C C . VAL A 1 85 ? -8.754 -8.119 5.693 1.00 92.31 85 VAL A C 1
ATOM 718 O O . VAL A 1 85 ? -8.823 -7.518 6.766 1.00 92.31 85 VAL A O 1
ATOM 721 N N . LYS A 1 86 ? -9.071 -9.414 5.578 1.00 93.44 86 LYS A N 1
ATOM 722 C CA . LYS A 1 86 ? -9.543 -10.221 6.712 1.00 93.44 86 LYS A CA 1
ATOM 723 C C . LYS A 1 86 ? -8.491 -10.317 7.814 1.00 93.44 86 LYS A C 1
ATOM 725 O O . LYS A 1 86 ? -8.825 -10.196 8.987 1.00 93.44 86 LYS A O 1
ATOM 730 N N . GLU A 1 87 ? -7.230 -10.514 7.450 1.00 94.75 87 GLU A N 1
ATOM 731 C CA . GLU A 1 87 ? -6.116 -10.573 8.401 1.00 94.75 87 GLU A CA 1
ATOM 732 C C . GLU A 1 87 ? -5.912 -9.233 9.122 1.00 94.75 87 GLU A C 1
ATOM 734 O O . GLU A 1 87 ? -5.698 -9.217 10.334 1.00 94.75 87 GLU A O 1
ATOM 739 N N . THR A 1 88 ? -6.040 -8.103 8.422 1.00 94.81 88 THR A N 1
ATOM 740 C CA . THR A 1 88 ? -6.006 -6.760 9.021 1.00 94.81 88 THR A CA 1
ATOM 741 C C . THR A 1 88 ? -7.123 -6.583 10.042 1.00 94.81 88 THR A C 1
ATOM 743 O O . THR A 1 88 ? -6.859 -6.187 11.177 1.00 94.81 88 THR A O 1
ATOM 746 N N . GLU A 1 89 ? -8.359 -6.922 9.678 1.00 94.81 89 GLU A N 1
ATOM 747 C CA . GLU A 1 89 ? -9.510 -6.818 10.578 1.00 94.81 89 GLU A CA 1
ATOM 748 C C . GLU A 1 89 ? -9.359 -7.726 11.808 1.00 94.81 89 GLU A C 1
ATOM 750 O O . GLU A 1 89 ? -9.588 -7.293 12.940 1.00 94.81 89 GLU A O 1
ATOM 755 N N . GLN A 1 90 ? -8.920 -8.973 11.614 1.00 94.69 90 GLN A N 1
ATOM 756 C CA . GLN A 1 90 ? -8.670 -9.907 12.713 1.00 94.69 90 GLN A CA 1
ATOM 757 C C . GLN A 1 90 ? -7.599 -9.388 13.675 1.00 94.69 90 GLN A C 1
ATOM 759 O O . GLN A 1 90 ? -7.741 -9.536 14.890 1.00 94.69 90 GLN A O 1
ATOM 764 N N . ARG A 1 91 ? -6.529 -8.778 13.153 1.00 94.44 91 ARG A N 1
ATOM 765 C CA . ARG A 1 91 ? -5.467 -8.170 13.966 1.00 94.44 91 ARG A CA 1
ATOM 766 C C . ARG A 1 91 ? -5.981 -6.989 14.767 1.00 94.44 91 ARG A C 1
ATOM 768 O O . ARG A 1 91 ? -5.795 -6.973 15.979 1.00 94.44 91 ARG A O 1
ATOM 775 N N . LEU A 1 92 ? -6.691 -6.069 14.121 1.00 94.06 92 LEU A N 1
ATOM 776 C CA . LEU A 1 92 ? -7.298 -4.924 14.797 1.00 94.06 92 LEU A CA 1
ATOM 777 C C . LEU A 1 92 ? -8.257 -5.363 15.894 1.00 94.06 92 LEU A C 1
ATOM 779 O O . LEU A 1 92 ? -8.180 -4.853 17.003 1.00 94.06 92 LEU A O 1
ATOM 783 N N . ARG A 1 93 ? -9.098 -6.369 15.635 1.00 95.44 93 ARG A N 1
ATOM 784 C CA . ARG A 1 93 ? -10.018 -6.896 16.648 1.00 95.44 93 ARG A CA 1
ATOM 785 C C . ARG A 1 93 ? -9.285 -7.497 17.854 1.00 95.44 93 ARG A C 1
ATOM 787 O O . ARG A 1 93 ? -9.779 -7.378 18.969 1.00 95.44 93 ARG A O 1
ATOM 794 N N . LYS A 1 94 ? -8.121 -8.128 17.650 1.00 93.94 94 LYS A N 1
ATOM 795 C CA . LYS A 1 94 ? -7.271 -8.635 18.746 1.00 93.94 94 LYS A CA 1
ATOM 796 C C . LYS A 1 94 ? -6.608 -7.512 19.549 1.00 93.94 94 LYS A C 1
ATOM 798 O O . LYS A 1 94 ? -6.373 -7.699 20.736 1.00 93.94 94 LYS A O 1
ATOM 803 N N . MET A 1 95 ? -6.287 -6.388 18.910 1.00 91.38 95 MET A N 1
ATOM 804 C CA . MET A 1 95 ? -5.667 -5.229 19.562 1.00 91.38 95 MET A CA 1
ATOM 805 C C . MET A 1 95 ? -6.697 -4.393 20.328 1.00 91.38 95 MET A C 1
ATOM 807 O O . MET A 1 95 ? -6.462 -4.018 21.472 1.00 91.38 95 MET A O 1
ATOM 811 N N . ASP A 1 96 ? -7.834 -4.104 19.694 1.00 92.62 96 ASP A N 1
ATOM 812 C CA . ASP A 1 96 ? -8.929 -3.310 20.241 1.00 92.62 96 ASP A CA 1
ATOM 813 C C . ASP A 1 96 ? -10.229 -3.595 19.467 1.00 92.62 96 ASP A C 1
ATOM 815 O O . ASP A 1 96 ? -10.479 -3.053 18.386 1.00 92.62 96 ASP A O 1
ATOM 819 N N . ALA A 1 97 ? -11.074 -4.466 20.023 1.00 93.94 97 ALA A N 1
ATOM 820 C CA . ALA A 1 97 ? -12.335 -4.849 19.393 1.00 93.94 97 ALA A CA 1
ATOM 821 C C . ALA A 1 97 ? -13.301 -3.663 19.223 1.00 93.94 97 ALA A C 1
ATOM 823 O O . ALA A 1 97 ? -13.908 -3.533 18.163 1.00 93.94 97 ALA A O 1
ATOM 824 N N . GLY A 1 98 ? -13.396 -2.776 20.221 1.00 92.88 98 GLY A N 1
ATOM 825 C CA . GLY A 1 98 ? -14.312 -1.634 20.175 1.00 92.88 98 GLY A CA 1
ATOM 826 C C . GLY A 1 98 ? -13.903 -0.612 19.116 1.00 92.88 98 GLY A C 1
ATOM 827 O O . GLY A 1 98 ? -14.740 -0.114 18.367 1.00 92.88 98 GLY A O 1
ATOM 828 N N . TYR A 1 99 ? -12.603 -0.342 18.991 1.00 92.19 99 TYR A N 1
ATOM 829 C CA . TYR A 1 99 ? -12.099 0.524 17.927 1.00 92.19 99 TYR A CA 1
ATOM 830 C C . TYR A 1 99 ? -12.240 -0.114 16.538 1.00 92.19 99 TYR A C 1
ATOM 832 O O . TYR A 1 99 ? -12.570 0.579 15.577 1.00 92.19 99 TYR A O 1
ATOM 840 N N . CYS A 1 100 ? -12.061 -1.433 16.426 1.00 93.81 100 CYS A N 1
ATOM 841 C CA . CYS A 1 100 ? -12.298 -2.164 15.181 1.00 93.81 100 CYS A CA 1
ATOM 842 C C . CYS A 1 100 ? -13.742 -1.989 14.676 1.00 93.81 100 CYS A C 1
ATOM 844 O O . CYS A 1 100 ? -13.949 -1.777 13.481 1.00 93.81 100 CYS A O 1
ATOM 846 N N . ASP A 1 101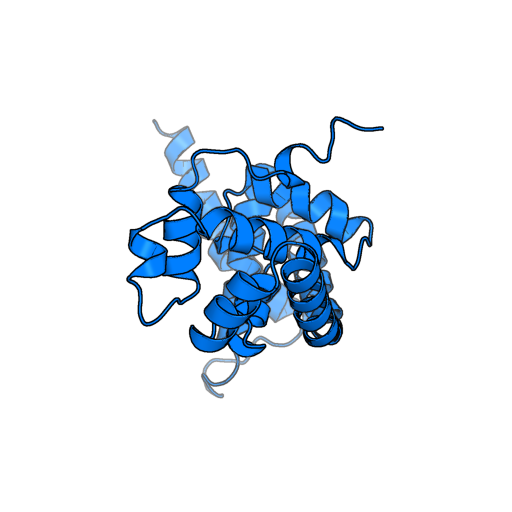 ? -14.732 -1.999 15.570 1.00 91.75 101 ASP A N 1
ATOM 847 C CA . ASP A 1 101 ? -16.129 -1.764 15.194 1.00 91.75 101 ASP A CA 1
ATOM 848 C C . ASP A 1 101 ? -16.354 -0.320 14.698 1.00 91.75 101 ASP A C 1
ATOM 850 O O . ASP A 1 101 ? -16.947 -0.134 13.637 1.00 91.75 101 ASP A O 1
ATOM 854 N N . ILE A 1 102 ? -15.749 0.689 15.343 1.00 90.88 102 ILE A N 1
ATOM 855 C CA . ILE A 1 102 ? -15.776 2.091 14.866 1.00 90.88 102 ILE A CA 1
ATOM 856 C C . ILE A 1 102 ? -15.174 2.220 13.457 1.00 90.88 102 ILE A C 1
ATOM 858 O O . ILE A 1 102 ? -15.699 2.937 12.604 1.00 90.88 102 ILE A O 1
ATOM 862 N N . LEU A 1 103 ? -14.052 1.543 13.197 1.00 91.06 103 LEU A N 1
ATOM 863 C CA . LEU A 1 103 ? -13.408 1.544 11.881 1.00 91.06 103 LEU A CA 1
ATOM 864 C C . LEU A 1 103 ? -14.272 0.852 10.817 1.00 91.06 103 LEU A C 1
ATOM 866 O O . LEU A 1 103 ? -14.273 1.274 9.655 1.00 91.06 103 LEU A O 1
ATOM 870 N N . ARG A 1 104 ? -15.017 -0.193 11.198 1.00 90.56 104 ARG A N 1
ATOM 871 C CA . ARG A 1 104 ? -15.978 -0.851 10.306 1.00 90.56 104 ARG A CA 1
ATOM 872 C C . ARG A 1 104 ? -17.108 0.104 9.933 1.00 90.56 104 ARG A C 1
ATOM 874 O O . ARG A 1 104 ? -17.385 0.249 8.745 1.00 90.56 104 ARG A O 1
ATOM 881 N N . ASP A 1 105 ? -17.669 0.810 10.911 1.00 88.44 105 ASP A N 1
ATOM 882 C CA . ASP A 1 105 ? -18.754 1.776 10.698 1.00 88.44 105 ASP A CA 1
ATOM 883 C C . ASP A 1 105 ? -18.311 2.967 9.833 1.00 88.44 105 ASP A C 1
ATOM 885 O O . ASP A 1 105 ? -19.071 3.453 8.997 1.00 88.44 105 ASP A O 1
ATOM 889 N N . LYS A 1 106 ? -17.045 3.390 9.953 1.00 86.81 106 LYS A N 1
ATOM 890 C CA . LYS A 1 106 ? -16.429 4.409 9.079 1.00 86.81 106 LYS A CA 1
ATOM 891 C C . LYS A 1 106 ? -16.102 3.911 7.662 1.00 86.81 106 LYS A C 1
ATOM 893 O O . LYS A 1 106 ? -15.626 4.691 6.840 1.00 86.81 106 LYS A O 1
ATOM 898 N N . GLY A 1 107 ? -16.286 2.624 7.366 1.00 87.56 107 GLY A N 1
ATOM 899 C CA . GLY A 1 107 ? -16.018 2.039 6.048 1.00 87.56 107 GLY A CA 1
ATOM 900 C C . GLY A 1 107 ? -14.534 1.864 5.695 1.00 87.56 107 GLY A C 1
ATOM 901 O O . GLY A 1 107 ? -14.223 1.431 4.583 1.00 87.56 107 GLY A O 1
ATOM 902 N N . VAL A 1 108 ? -13.604 2.132 6.620 1.00 88.88 108 VAL A N 1
ATOM 903 C CA . VAL A 1 108 ? -12.152 1.995 6.372 1.00 88.88 108 VAL A CA 1
ATOM 904 C C . VAL A 1 108 ? -11.656 0.553 6.462 1.00 88.88 108 VAL A C 1
ATOM 906 O O . VAL A 1 108 ? -10.557 0.253 6.011 1.00 88.88 108 VAL A O 1
ATOM 909 N N . LEU A 1 109 ? -12.471 -0.360 6.997 1.00 89.75 109 LEU A N 1
ATOM 910 C CA . LEU A 1 109 ? -12.234 -1.808 6.908 1.00 89.75 109 LEU A CA 1
ATOM 911 C C . LEU A 1 109 ? -12.898 -2.450 5.687 1.00 89.75 109 LEU A C 1
ATOM 913 O O . LEU A 1 109 ? -12.843 -3.668 5.530 1.00 89.75 109 LEU A O 1
ATOM 917 N N . SER A 1 110 ? -13.529 -1.659 4.814 1.00 88.56 110 SER A N 1
ATOM 918 C CA . SER A 1 110 ? -14.097 -2.202 3.584 1.00 88.56 110 SER A CA 1
ATOM 919 C C . SER A 1 110 ? -12.997 -2.762 2.679 1.00 88.56 110 SER A C 1
ATOM 921 O O . SER A 1 110 ? -11.911 -2.187 2.551 1.00 88.56 110 SER A O 1
ATOM 923 N N . GLU A 1 111 ? -13.307 -3.862 1.989 1.00 86.69 111 GLU A N 1
ATOM 924 C CA . GLU A 1 111 ? -12.434 -4.441 0.961 1.00 86.69 111 GLU A CA 1
ATOM 925 C C . GLU A 1 111 ? -12.033 -3.386 -0.073 1.00 86.69 111 GLU A C 1
ATOM 927 O O . GLU A 1 111 ? -10.878 -3.311 -0.478 1.00 86.69 111 GLU A O 1
ATOM 932 N N . GLN A 1 112 ? -12.964 -2.506 -0.442 1.00 86.44 112 GLN A N 1
ATOM 933 C CA . GLN A 1 112 ? -12.741 -1.451 -1.421 1.00 86.44 112 GLN A CA 1
ATOM 934 C C . GLN A 1 112 ? -11.746 -0.378 -0.949 1.00 86.44 112 GLN A C 1
ATOM 936 O O . GLN A 1 112 ? -10.968 0.117 -1.761 1.00 86.44 112 GLN A O 1
ATOM 941 N N . PHE A 1 113 ? -11.744 -0.011 0.337 1.00 88.69 113 PHE A N 1
ATOM 942 C CA . PHE A 1 113 ? -10.762 0.931 0.880 1.00 88.69 113 PHE 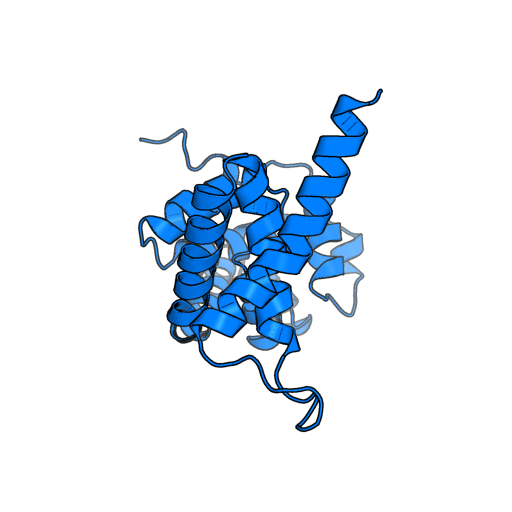A CA 1
ATOM 943 C C . PHE A 1 113 ? -9.383 0.278 1.005 1.00 88.69 113 PHE A C 1
ATOM 945 O O . PHE A 1 113 ? -8.397 0.792 0.476 1.00 88.69 113 PHE A O 1
ATOM 952 N N . LEU A 1 114 ? -9.310 -0.881 1.662 1.00 88.81 114 LEU A N 1
ATOM 953 C CA . LEU A 1 114 ? -8.033 -1.528 1.950 1.00 88.81 114 LEU A CA 1
ATOM 954 C C . LEU A 1 114 ? -7.353 -2.063 0.683 1.00 88.81 114 LEU A C 1
ATOM 956 O O . LEU A 1 114 ? -6.143 -1.907 0.549 1.00 88.81 114 LEU A O 1
ATOM 960 N N . SER A 1 115 ? -8.100 -2.600 -0.288 1.00 85.94 115 SER A N 1
ATOM 961 C CA . SER A 1 115 ? -7.532 -3.007 -1.586 1.00 85.94 115 SER A CA 1
ATOM 962 C C . SER A 1 115 ? -6.856 -1.848 -2.323 1.00 85.94 115 SER A C 1
ATOM 964 O O . SER A 1 115 ? -5.796 -2.047 -2.909 1.00 85.94 115 SER A O 1
ATOM 966 N N . ARG A 1 116 ? -7.390 -0.619 -2.238 1.00 84.62 116 ARG A N 1
ATOM 967 C CA . ARG A 1 116 ? -6.749 0.571 -2.833 1.00 84.62 116 ARG A CA 1
ATOM 968 C C . ARG A 1 116 ? -5.414 0.902 -2.169 1.00 84.62 116 ARG A C 1
ATOM 970 O O . ARG A 1 116 ? -4.496 1.334 -2.859 1.00 84.62 116 ARG A O 1
ATOM 977 N N . CYS A 1 117 ? -5.292 0.699 -0.858 1.00 85.12 117 CYS A N 1
ATOM 978 C CA . CYS A 1 117 ? -4.023 0.860 -0.143 1.00 85.12 117 CYS A CA 1
ATOM 979 C C . CYS A 1 117 ? -3.028 -0.266 -0.476 1.00 85.12 117 CYS A C 1
ATOM 981 O O . CYS A 1 117 ? -1.831 -0.015 -0.597 1.00 85.12 117 CYS A O 1
ATOM 983 N N . LEU A 1 118 ? -3.522 -1.494 -0.664 1.00 87.88 118 LEU A N 1
ATOM 984 C CA . LEU A 1 118 ? -2.721 -2.667 -1.030 1.00 87.88 118 LEU A CA 1
ATOM 985 C C . LEU A 1 118 ? -2.298 -2.676 -2.508 1.00 87.88 118 LEU A C 1
ATOM 987 O O . LEU A 1 118 ? -1.353 -3.380 -2.859 1.00 87.88 118 LEU A O 1
ATOM 991 N N . GLN A 1 119 ? -2.962 -1.898 -3.371 1.00 87.25 119 GLN A N 1
ATOM 992 C CA . GLN A 1 119 ? -2.744 -1.920 -4.819 1.00 87.25 119 GLN A CA 1
ATOM 993 C C . GLN A 1 119 ? -1.297 -1.660 -5.235 1.00 87.25 119 GLN A C 1
ATOM 995 O O . GLN A 1 119 ? -0.785 -2.321 -6.136 1.00 87.25 119 GLN A O 1
ATOM 1000 N N . ASP A 1 120 ? -0.645 -0.725 -4.563 1.00 85.69 120 ASP A N 1
ATOM 1001 C CA . ASP A 1 120 ? 0.763 -0.381 -4.737 1.00 85.69 120 ASP A CA 1
ATOM 1002 C C . ASP A 1 120 ? 1.563 -0.641 -3.454 1.00 85.69 120 ASP A C 1
ATOM 1004 O O . ASP A 1 120 ? 2.597 -0.014 -3.228 1.00 85.69 120 ASP A O 1
ATOM 1008 N N . SER A 1 121 ? 1.061 -1.534 -2.589 1.00 88.81 121 SER A N 1
ATOM 1009 C CA . SER A 1 121 ? 1.668 -1.859 -1.297 1.00 88.81 121 SER A CA 1
ATOM 1010 C C . SER A 1 121 ? 2.049 -0.593 -0.508 1.00 88.81 121 SER A C 1
ATOM 1012 O O . SER A 1 121 ? 3.186 -0.467 -0.041 1.00 88.81 121 SER A O 1
ATOM 1014 N N . PHE A 1 122 ? 1.100 0.342 -0.367 1.00 88.00 122 PHE A N 1
ATOM 1015 C CA . PHE A 1 122 ? 1.245 1.630 0.327 1.00 88.00 122 PHE A CA 1
ATOM 1016 C C . PHE A 1 122 ? 2.196 2.649 -0.327 1.00 88.00 122 PHE A C 1
ATOM 1018 O O . PHE A 1 122 ? 2.562 3.638 0.312 1.00 88.00 122 PHE A O 1
ATOM 1025 N N . GLY A 1 123 ? 2.548 2.470 -1.602 1.00 84.50 123 GLY A N 1
ATOM 1026 C CA . GLY A 1 123 ? 3.508 3.325 -2.308 1.00 84.50 123 GLY A CA 1
ATOM 1027 C C . GLY A 1 123 ? 3.123 4.803 -2.422 1.00 84.50 123 GLY A C 1
ATOM 1028 O O . GLY A 1 123 ? 4.009 5.649 -2.409 1.00 84.50 123 GLY A O 1
ATOM 1029 N N . THR A 1 124 ? 1.828 5.142 -2.470 1.00 83.88 124 THR A N 1
ATOM 1030 C CA . THR A 1 124 ? 1.379 6.552 -2.379 1.00 83.88 124 THR A CA 1
ATOM 1031 C C . THR A 1 124 ? 0.895 6.965 -0.988 1.00 83.88 124 THR A C 1
ATOM 1033 O O . THR A 1 124 ? 0.329 8.047 -0.837 1.00 83.88 124 THR A O 1
ATOM 1036 N N . VAL A 1 125 ? 1.039 6.102 0.020 1.00 86.12 125 VAL A N 1
ATOM 1037 C CA . VAL A 1 125 ? 0.643 6.398 1.406 1.00 86.12 125 VAL A CA 1
ATOM 1038 C C . VAL A 1 125 ? 1.858 6.791 2.241 1.00 86.12 125 VAL A C 1
ATOM 1040 O O . VAL A 1 125 ? 1.767 7.713 3.050 1.00 86.12 125 VAL A O 1
ATOM 1043 N N . PHE A 1 126 ? 2.992 6.116 2.053 1.00 86.25 126 PHE A N 1
ATOM 1044 C CA . PHE A 1 126 ? 4.230 6.413 2.771 1.00 86.25 126 PHE A CA 1
ATOM 1045 C C . PHE A 1 126 ? 5.241 7.155 1.901 1.00 86.25 126 PHE A C 1
ATOM 1047 O O . PHE A 1 126 ? 5.125 7.200 0.678 1.00 86.25 126 PHE A O 1
ATOM 1054 N N . SER A 1 127 ? 6.280 7.702 2.540 1.00 85.38 127 SER A N 1
ATOM 1055 C CA . SER A 1 127 ? 7.443 8.179 1.796 1.00 85.38 127 SER A CA 1
ATOM 1056 C C . SER A 1 127 ? 8.140 7.009 1.078 1.00 85.38 127 SER A C 1
ATOM 1058 O O . SER A 1 127 ? 8.041 5.854 1.529 1.00 85.38 127 SER A O 1
ATOM 1060 N N . PRO A 1 128 ? 8.869 7.273 -0.019 1.00 85.81 128 PRO A N 1
ATOM 1061 C CA . PRO A 1 128 ? 9.631 6.250 -0.730 1.00 85.81 128 PRO A CA 1
ATOM 1062 C C . PRO A 1 128 ? 10.550 5.420 0.173 1.00 85.81 128 PRO A C 1
ATOM 1064 O O . PRO A 1 128 ? 10.583 4.197 0.066 1.00 85.81 128 PRO A O 1
ATOM 1067 N N . GLU A 1 129 ? 11.238 6.056 1.119 1.00 84.25 129 GLU A N 1
ATOM 1068 C CA . GLU A 1 129 ? 12.223 5.419 2.001 1.00 84.25 129 GLU A CA 1
ATOM 1069 C C . GLU A 1 129 ? 11.574 4.384 2.930 1.00 84.25 129 GLU A C 1
ATOM 1071 O O . GLU A 1 129 ? 12.096 3.285 3.123 1.00 84.25 129 GLU A O 1
ATOM 1076 N N . VAL A 1 130 ? 10.406 4.713 3.488 1.00 84.56 130 VAL A N 1
ATOM 1077 C CA . VAL A 1 130 ? 9.615 3.786 4.312 1.00 84.56 130 VAL A CA 1
ATOM 1078 C C . VAL A 1 130 ? 9.062 2.655 3.450 1.00 84.56 130 VAL A C 1
ATOM 1080 O O . VAL A 1 130 ? 9.105 1.487 3.844 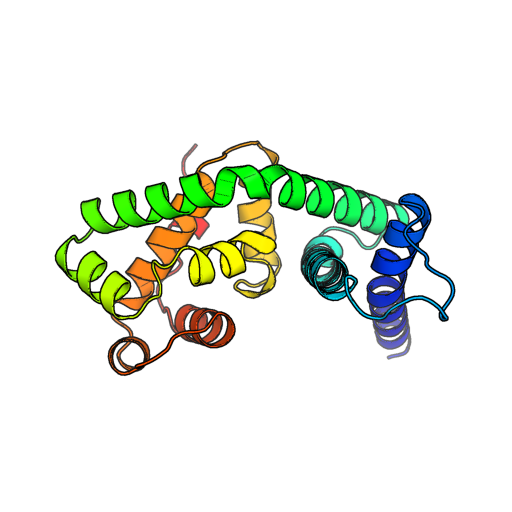1.00 84.56 130 VAL A O 1
ATOM 1083 N N . THR A 1 131 ? 8.580 2.995 2.256 1.00 88.69 131 THR A N 1
ATOM 1084 C CA . THR A 1 131 ? 8.001 2.035 1.315 1.00 88.69 131 THR A CA 1
ATOM 1085 C C . THR A 1 131 ? 9.017 0.976 0.896 1.00 88.69 131 THR A C 1
ATOM 1087 O O . THR A 1 131 ? 8.695 -0.209 0.906 1.00 88.69 131 THR A O 1
ATOM 1090 N N . VAL A 1 132 ? 10.267 1.362 0.621 1.00 88.44 132 VAL A N 1
ATOM 1091 C CA . VAL A 1 132 ? 11.362 0.425 0.313 1.00 88.44 132 VAL A CA 1
ATOM 1092 C C . VAL A 1 132 ? 11.513 -0.638 1.401 1.00 88.44 132 VAL A C 1
ATOM 1094 O O . VAL A 1 132 ? 11.635 -1.823 1.094 1.00 88.44 132 VAL A O 1
ATOM 1097 N N . ARG A 1 133 ? 11.474 -0.241 2.679 1.00 86.44 133 ARG A N 1
ATOM 1098 C CA . ARG A 1 133 ? 11.629 -1.174 3.807 1.00 86.44 133 ARG A CA 1
ATOM 1099 C C . ARG A 1 133 ? 10.460 -2.148 3.919 1.00 86.44 133 ARG A C 1
ATOM 1101 O O . ARG A 1 133 ? 10.667 -3.316 4.238 1.00 86.44 133 ARG A O 1
ATOM 1108 N N . LEU A 1 134 ? 9.242 -1.687 3.638 1.00 88.38 134 LEU A N 1
ATOM 1109 C CA . LEU A 1 134 ? 8.081 -2.568 3.530 1.00 88.38 134 LEU A CA 1
ATOM 1110 C C . LEU A 1 134 ? 8.247 -3.543 2.357 1.00 88.38 134 LEU A C 1
ATOM 1112 O O . LEU A 1 134 ? 8.024 -4.747 2.504 1.00 88.38 134 LEU A O 1
ATOM 1116 N N . TRP A 1 135 ? 8.680 -3.039 1.202 1.00 90.75 135 TRP A N 1
ATOM 1117 C CA . TRP A 1 135 ? 8.826 -3.840 -0.007 1.00 90.75 135 TRP A CA 1
ATOM 1118 C C . TRP A 1 135 ? 9.916 -4.894 0.102 1.00 90.75 135 TRP A C 1
ATOM 1120 O O . TRP A 1 135 ? 9.727 -5.974 -0.444 1.00 90.75 135 TRP A O 1
ATOM 1130 N N . ASP A 1 136 ? 10.981 -4.658 0.870 1.00 88.00 136 ASP A N 1
ATOM 1131 C CA . ASP A 1 136 ? 11.956 -5.696 1.226 1.00 88.00 136 ASP A CA 1
ATOM 1132 C C . ASP A 1 136 ? 11.254 -6.946 1.793 1.00 88.00 136 ASP A C 1
ATOM 1134 O O . ASP A 1 136 ? 11.469 -8.069 1.333 1.00 88.00 136 ASP A O 1
ATOM 1138 N N . LYS A 1 137 ? 10.306 -6.756 2.720 1.00 87.81 137 LYS A N 1
ATOM 1139 C CA . LYS A 1 137 ? 9.551 -7.862 3.334 1.00 87.81 137 LYS A CA 1
ATOM 1140 C C . LYS A 1 137 ? 8.520 -8.476 2.398 1.00 87.81 137 LYS A C 1
ATOM 1142 O O . LYS A 1 137 ? 8.327 -9.694 2.413 1.00 87.81 137 LYS A O 1
ATOM 1147 N N . VAL A 1 138 ? 7.873 -7.656 1.576 1.00 88.38 138 VAL A N 1
ATOM 1148 C CA . VAL A 1 138 ? 6.912 -8.129 0.572 1.00 88.38 138 VAL A CA 1
ATOM 1149 C C . VAL A 1 138 ? 7.605 -8.986 -0.491 1.00 88.38 138 VAL A C 1
ATOM 1151 O O . VAL A 1 138 ? 7.137 -10.080 -0.810 1.00 88.38 138 VAL A O 1
ATOM 1154 N N . ILE A 1 139 ? 8.746 -8.527 -1.008 1.00 87.12 139 ILE A N 1
ATOM 1155 C CA . ILE A 1 139 ? 9.547 -9.224 -2.022 1.00 87.12 139 ILE A CA 1
ATOM 1156 C C . ILE A 1 139 ? 10.154 -10.504 -1.438 1.00 87.12 139 ILE A C 1
ATOM 1158 O O . ILE A 1 139 ? 10.148 -11.539 -2.107 1.00 87.12 139 ILE A O 1
ATOM 1162 N N . ALA A 1 140 ? 10.558 -10.487 -0.163 1.00 84.19 140 ALA A N 1
ATOM 1163 C CA . ALA A 1 140 ? 10.955 -11.679 0.590 1.00 84.19 140 ALA A CA 1
ATOM 1164 C C . ALA A 1 140 ? 9.796 -12.669 0.867 1.00 84.19 140 ALA A C 1
ATOM 1166 O O . ALA A 1 140 ? 9.972 -13.635 1.607 1.00 84.19 140 ALA A O 1
ATOM 1167 N N . ARG A 1 141 ? 8.618 -12.466 0.254 1.00 76.50 141 ARG A N 1
ATOM 1168 C CA . ARG A 1 141 ? 7.419 -13.320 0.326 1.00 76.50 141 ARG A CA 1
ATOM 1169 C C . ARG A 1 141 ? 6.779 -13.408 1.709 1.00 76.50 141 ARG A C 1
ATOM 1171 O O . ARG A 1 141 ? 6.060 -14.368 1.996 1.00 76.50 141 ARG A O 1
ATOM 1178 N N . SER A 1 142 ? 6.961 -12.395 2.555 1.00 81.12 142 SER A N 1
ATOM 1179 C CA . SER A 1 142 ? 6.136 -12.262 3.754 1.00 81.12 142 SER A CA 1
ATOM 1180 C C . SER A 1 142 ? 4.731 -11.831 3.347 1.00 81.12 142 SER A C 1
ATOM 1182 O O . SER A 1 142 ? 4.413 -10.648 3.279 1.00 81.12 142 SER A O 1
ATOM 1184 N N . ASN A 1 143 ? 3.875 -12.805 3.034 1.00 77.50 143 ASN A N 1
ATOM 1185 C CA . ASN A 1 143 ? 2.562 -12.522 2.460 1.00 77.50 143 ASN A CA 1
ATOM 1186 C C . ASN A 1 143 ? 1.680 -11.681 3.383 1.00 77.50 143 ASN A C 1
ATOM 1188 O O . ASN A 1 143 ? 0.873 -10.917 2.881 1.00 77.50 143 ASN A O 1
ATOM 1192 N N . LEU A 1 144 ? 1.852 -11.794 4.702 1.00 88.88 144 LEU A N 1
ATOM 1193 C CA . LEU A 1 144 ? 0.998 -11.135 5.688 1.00 88.88 144 LEU A CA 1
ATOM 1194 C C . LEU A 1 144 ? 1.492 -9.752 6.118 1.00 88.88 144 LEU A C 1
ATOM 1196 O O . LEU A 1 144 ? 0.748 -9.066 6.813 1.00 88.88 144 LEU A O 1
ATOM 1200 N N . ILE A 1 145 ? 2.711 -9.331 5.748 1.00 89.50 145 ILE A N 1
ATOM 1201 C CA . ILE A 1 145 ? 3.320 -8.107 6.300 1.00 89.50 145 ILE A CA 1
ATOM 1202 C C . ILE A 1 145 ? 2.453 -6.868 6.077 1.00 89.50 145 ILE A C 1
ATOM 1204 O O . ILE A 1 145 ? 2.274 -6.070 6.990 1.00 89.50 145 ILE A O 1
ATOM 1208 N N . GLU A 1 146 ? 1.832 -6.743 4.908 1.00 90.31 146 GLU A N 1
ATOM 1209 C CA . GLU A 1 146 ? 0.942 -5.623 4.603 1.00 90.31 146 GLU A CA 1
ATOM 1210 C C . GLU A 1 146 ? -0.295 -5.605 5.502 1.00 90.31 146 GLU A C 1
ATOM 1212 O O . GLU A 1 146 ? -0.763 -4.530 5.863 1.00 90.31 146 GLU A O 1
ATOM 1217 N N . ALA A 1 147 ? -0.799 -6.771 5.921 1.00 92.38 147 ALA A N 1
ATOM 1218 C CA . ALA A 1 147 ? -1.930 -6.841 6.836 1.00 92.38 147 ALA A CA 1
ATOM 1219 C C . ALA A 1 147 ? -1.558 -6.344 8.243 1.00 92.38 147 ALA A C 1
ATOM 1221 O O . ALA A 1 147 ? -2.370 -5.678 8.889 1.00 92.38 147 ALA A O 1
ATOM 1222 N N . PHE A 1 148 ? -0.328 -6.629 8.698 1.00 90.88 148 PHE A N 1
ATOM 1223 C CA . PHE A 1 148 ? 0.224 -6.054 9.930 1.00 90.88 148 PHE A CA 1
ATOM 1224 C C . PHE A 1 148 ? 0.383 -4.539 9.807 1.00 90.88 148 PHE A C 1
ATOM 1226 O O . PHE A 1 148 ? -0.083 -3.811 10.675 1.00 90.88 148 PHE A O 1
ATOM 1233 N N . VAL A 1 149 ? 1.000 -4.067 8.720 1.00 91.00 149 VAL A N 1
ATOM 1234 C CA . VAL A 1 149 ? 1.200 -2.633 8.468 1.00 91.00 149 VAL A CA 1
ATOM 1235 C C . VAL A 1 149 ? -0.130 -1.887 8.446 1.00 91.00 149 VAL A C 1
ATOM 1237 O O . VAL A 1 149 ? -0.268 -0.873 9.122 1.00 91.00 149 VAL A O 1
ATOM 1240 N N . ALA A 1 150 ? -1.131 -2.414 7.740 1.00 91.88 150 ALA A N 1
ATOM 1241 C CA . ALA A 1 150 ? -2.464 -1.826 7.686 1.00 91.88 150 ALA A CA 1
ATOM 1242 C C . ALA A 1 150 ? -3.098 -1.697 9.082 1.00 91.88 150 ALA A C 1
ATOM 1244 O O . ALA A 1 150 ? -3.644 -0.644 9.414 1.00 91.88 150 ALA A O 1
ATOM 1245 N N . ALA A 1 151 ? -3.000 -2.746 9.908 1.00 92.69 151 ALA A N 1
ATOM 1246 C CA . ALA A 1 151 ? -3.532 -2.744 11.269 1.00 92.69 151 ALA A CA 1
ATOM 1247 C C . ALA A 1 151 ? -2.816 -1.713 12.156 1.00 92.69 151 ALA A C 1
ATOM 1249 O O . ALA A 1 151 ? -3.472 -0.919 12.823 1.00 92.69 151 ALA A O 1
ATOM 1250 N N . GLU A 1 152 ? -1.484 -1.660 12.106 1.00 90.56 152 GLU A N 1
ATOM 1251 C CA . GLU A 1 152 ? -0.683 -0.683 12.855 1.00 90.56 152 GLU A CA 1
ATOM 1252 C C . GLU A 1 152 ? -0.983 0.761 12.436 1.00 90.56 152 GLU A C 1
ATOM 1254 O O . GLU A 1 152 ? -1.132 1.647 13.283 1.00 90.56 152 GLU A O 1
ATOM 1259 N N . CYS A 1 153 ? -1.128 1.009 11.132 1.00 90.62 153 CYS A N 1
ATOM 1260 C CA . CYS A 1 153 ? -1.533 2.308 10.606 1.00 90.62 153 CYS A CA 1
ATOM 1261 C C . CYS A 1 153 ? -2.886 2.739 11.165 1.00 90.62 153 CYS A C 1
ATOM 1263 O O . CYS A 1 153 ? -2.997 3.824 11.727 1.00 90.62 153 CYS A O 1
ATOM 1265 N N . LEU A 1 154 ? -3.902 1.882 11.047 1.00 91.81 154 LEU A N 1
ATOM 1266 C CA . LEU A 1 154 ? -5.255 2.175 11.518 1.00 91.81 154 LEU A CA 1
ATOM 1267 C C . LEU A 1 154 ? -5.303 2.369 13.036 1.00 91.81 154 LEU A C 1
ATOM 1269 O O . LEU A 1 154 ? -5.961 3.298 13.512 1.00 91.81 154 LEU A O 1
ATOM 1273 N N . GLN A 1 155 ? -4.562 1.554 13.789 1.00 91.38 155 GLN A N 1
ATOM 1274 C CA . GLN A 1 155 ? -4.421 1.705 15.234 1.00 91.38 155 GLN A CA 1
ATOM 1275 C C . GLN A 1 155 ? -3.803 3.056 15.602 1.00 91.38 155 GLN A C 1
ATOM 1277 O O . GLN A 1 155 ? -4.260 3.716 16.533 1.00 91.38 155 GLN A O 1
ATOM 1282 N N . SER A 1 156 ? -2.796 3.500 14.853 1.00 88.94 156 SER A N 1
ATOM 1283 C CA . SER A 1 156 ? -2.104 4.766 15.111 1.00 88.94 156 SER A CA 1
ATOM 1284 C C . SER A 1 156 ? -2.985 5.997 14.879 1.00 88.94 156 SER A C 1
ATOM 1286 O O . SER A 1 156 ? -2.713 7.058 15.439 1.00 88.94 156 SER A O 1
ATOM 1288 N N . LEU A 1 157 ? -4.072 5.863 14.110 1.00 89.75 157 LEU A N 1
ATOM 1289 C CA . LEU A 1 157 ? -5.049 6.937 13.913 1.00 89.75 157 LEU A CA 1
ATOM 1290 C C . LEU A 1 157 ? -6.000 7.130 15.100 1.00 89.75 157 LEU A C 1
ATOM 1292 O O . LEU A 1 157 ? -6.703 8.139 15.153 1.00 89.75 157 LEU A O 1
ATOM 1296 N N . LYS A 1 158 ? -6.012 6.205 16.068 1.00 88.62 158 LYS A N 1
ATOM 1297 C CA . LYS A 1 158 ? -6.963 6.209 17.188 1.00 88.62 158 LYS A CA 1
ATOM 1298 C C . LYS A 1 158 ? -6.933 7.504 17.995 1.00 88.62 158 LYS A C 1
ATOM 1300 O O . LYS A 1 158 ? -7.977 7.948 18.466 1.00 88.62 158 LYS A O 1
ATOM 1305 N N . ASP A 1 159 ? -5.766 8.122 18.140 1.00 85.94 159 ASP A N 1
ATOM 1306 C CA . ASP A 1 159 ? -5.591 9.330 18.952 1.00 85.94 159 ASP A CA 1
ATOM 1307 C C . ASP A 1 159 ? -5.731 10.631 18.144 1.00 85.94 159 ASP A C 1
ATOM 1309 O O . ASP A 1 159 ? -5.683 11.719 18.715 1.00 85.94 159 ASP A O 1
ATOM 1313 N N . ILE A 1 160 ? -5.948 10.547 16.828 1.00 87.00 160 ILE A N 1
ATOM 1314 C CA . ILE A 1 160 ? -6.060 11.718 15.956 1.00 87.00 160 ILE A CA 1
ATOM 1315 C C . ILE A 1 160 ? -7.509 12.224 15.959 1.00 87.00 160 ILE A C 1
ATOM 1317 O O . ILE A 1 160 ? -8.416 11.582 15.430 1.00 87.00 160 ILE A O 1
ATOM 1321 N N . GLU A 1 161 ? -7.746 13.403 16.541 1.00 83.50 161 GLU A N 1
ATOM 1322 C CA . GLU A 1 161 ? -9.096 13.983 16.652 1.00 83.50 161 GLU A CA 1
ATOM 1323 C C . GLU A 1 161 ? -9.752 14.251 15.292 1.00 83.50 161 GLU A C 1
ATOM 1325 O O . GLU A 1 161 ? -10.930 13.944 15.105 1.00 83.50 161 GLU A O 1
ATOM 1330 N N . SER A 1 162 ? -8.980 14.743 14.319 1.00 83.56 162 SER A N 1
ATOM 1331 C CA . SER A 1 162 ? -9.463 15.003 12.957 1.00 83.56 162 SER A CA 1
ATOM 1332 C C . SER A 1 162 ? -9.939 13.726 12.250 1.00 83.56 162 SER A C 1
ATOM 1334 O O . SER A 1 162 ? -10.903 13.762 11.487 1.00 83.56 162 SER A O 1
ATOM 1336 N N . PHE A 1 163 ? -9.337 12.572 12.558 1.00 86.75 163 PHE A N 1
ATOM 1337 C CA . PHE A 1 163 ? -9.784 11.271 12.061 1.00 86.75 163 PHE A CA 1
ATOM 1338 C C . PHE A 1 163 ? -11.102 10.836 12.718 1.00 86.75 163 PHE A C 1
ATOM 1340 O O . PHE A 1 163 ? -12.017 10.372 12.033 1.00 86.75 163 PHE A O 1
ATOM 1347 N N . LYS A 1 164 ? -11.245 11.038 14.036 1.00 83.50 164 LYS A N 1
ATOM 1348 C CA . LYS A 1 164 ? -12.486 10.715 14.767 1.00 83.50 164 LYS A CA 1
ATOM 1349 C C . LYS A 1 164 ? -13.686 11.472 14.201 1.00 83.50 164 LYS A C 1
ATOM 1351 O O . LYS A 1 164 ? -14.745 10.872 14.022 1.00 83.50 164 LYS A O 1
ATOM 1356 N N . GLN A 1 165 ? -13.494 12.750 13.879 1.00 84.06 165 GLN A N 1
ATOM 1357 C CA . GLN A 1 165 ? -14.530 13.641 13.348 1.00 84.06 165 GLN A CA 1
ATOM 1358 C C . GLN A 1 165 ? -14.824 13.429 11.853 1.00 84.06 165 GLN A C 1
ATOM 1360 O O . GLN A 1 165 ? -15.839 13.907 11.360 1.00 84.06 165 GLN A O 1
ATOM 1365 N N . SER A 1 166 ? -13.971 12.707 11.121 1.00 83.88 166 SER A N 1
ATOM 1366 C CA . SER A 1 166 ? -14.168 12.484 9.687 1.00 83.88 166 SER A CA 1
ATOM 1367 C C . SER A 1 166 ? -15.289 11.476 9.420 1.00 83.88 166 SER A C 1
ATOM 1369 O O . SER A 1 166 ? -15.232 10.342 9.902 1.00 83.88 166 SER A O 1
ATOM 1371 N N . GLU A 1 167 ? -16.276 11.864 8.610 1.00 81.06 167 GLU A N 1
ATOM 1372 C CA . GLU A 1 167 ? -17.374 10.987 8.168 1.00 81.06 167 GLU A CA 1
ATOM 1373 C C . GLU A 1 167 ? -16.938 10.008 7.071 1.00 81.06 167 GLU A C 1
ATOM 1375 O O . GLU A 1 167 ? -17.393 8.869 7.036 1.00 81.06 167 GLU A O 1
ATOM 1380 N N . GLN A 1 168 ? -16.023 10.432 6.193 1.00 80.69 168 GLN A N 1
ATOM 1381 C CA . GLN A 1 168 ? -15.484 9.606 5.113 1.00 80.69 168 GLN A CA 1
ATOM 1382 C C . GLN A 1 168 ? -13.972 9.741 5.017 1.00 80.69 168 GLN A C 1
ATOM 1384 O O . GLN A 1 168 ? -13.423 10.848 5.042 1.00 80.69 168 GLN A O 1
ATOM 1389 N N . VAL A 1 169 ? -13.306 8.601 4.869 1.00 84.25 169 VAL A N 1
ATOM 1390 C CA . VAL A 1 169 ? -11.855 8.507 4.740 1.00 84.25 169 VAL A CA 1
ATOM 1391 C C . VAL A 1 169 ? -11.552 7.817 3.420 1.00 84.25 169 VAL A C 1
ATOM 1393 O O . VAL A 1 169 ? -11.844 6.639 3.232 1.00 84.25 169 VAL A O 1
ATOM 1396 N N . ASP A 1 170 ? -10.986 8.576 2.492 1.00 84.50 170 ASP A N 1
ATOM 1397 C CA . ASP A 1 170 ? -10.370 8.042 1.286 1.00 84.50 170 ASP A CA 1
ATOM 1398 C C . ASP A 1 170 ? -8.865 7.829 1.514 1.00 84.50 170 ASP A C 1
ATOM 1400 O O . ASP A 1 170 ? -8.322 8.069 2.597 1.00 84.50 170 ASP A O 1
ATOM 1404 N N . ARG A 1 171 ? -8.187 7.342 0.479 1.00 81.25 171 ARG A N 1
ATOM 1405 C CA . ARG A 1 171 ? -6.764 7.015 0.526 1.00 81.25 171 ARG A CA 1
ATOM 1406 C C . ARG A 1 171 ? -5.868 8.241 0.762 1.00 81.25 171 ARG A C 1
ATOM 1408 O O . ARG A 1 171 ? -4.866 8.127 1.464 1.00 81.25 171 ARG A O 1
ATOM 1415 N N . GLU A 1 172 ? -6.218 9.398 0.207 1.00 84.56 172 GLU A N 1
ATOM 1416 C CA . GLU A 1 172 ? -5.431 10.634 0.333 1.00 84.56 172 GLU A CA 1
ATOM 1417 C C . GLU A 1 172 ? -5.574 11.236 1.735 1.00 84.56 172 GLU A C 1
ATOM 1419 O O . GLU A 1 172 ? -4.585 11.601 2.380 1.00 84.56 172 GLU A O 1
ATOM 1424 N N . LYS A 1 173 ? -6.802 11.252 2.265 1.00 85.69 173 LYS A N 1
ATOM 1425 C CA . LYS A 1 173 ? -7.069 11.603 3.661 1.00 85.69 173 LYS A CA 1
ATOM 1426 C C . LYS A 1 173 ? -6.372 10.642 4.608 1.00 85.69 173 LYS A C 1
ATOM 1428 O O . LYS A 1 173 ? -5.796 11.085 5.592 1.00 85.69 173 LYS A O 1
ATOM 1433 N N . PHE A 1 174 ? -6.374 9.344 4.307 1.00 86.38 174 PHE A N 1
ATOM 1434 C CA . PHE A 1 174 ? -5.661 8.352 5.106 1.00 86.38 174 PHE A CA 1
ATOM 1435 C C . PHE A 1 174 ? -4.158 8.638 5.179 1.00 86.38 174 PHE A C 1
ATOM 1437 O O . PHE A 1 174 ? -3.608 8.666 6.278 1.00 86.38 174 PHE A O 1
ATOM 1444 N N . ALA A 1 175 ? -3.511 8.939 4.048 1.00 83.69 175 ALA A N 1
ATOM 1445 C CA . ALA A 1 175 ? -2.110 9.363 4.028 1.00 83.69 175 ALA A CA 1
ATOM 1446 C C . ALA A 1 175 ? -1.888 10.650 4.849 1.00 83.69 175 ALA A C 1
ATOM 1448 O O . ALA A 1 175 ? -0.951 10.734 5.641 1.00 83.69 175 ALA A O 1
ATOM 1449 N N . THR A 1 176 ? -2.808 11.614 4.739 1.00 86.56 176 THR A N 1
ATOM 1450 C CA . THR A 1 176 ? -2.778 12.877 5.501 1.00 86.56 176 THR A CA 1
ATOM 1451 C C . THR A 1 176 ? -2.963 12.672 7.008 1.00 86.56 176 THR A C 1
ATOM 1453 O O . THR A 1 176 ? -2.372 13.385 7.820 1.00 86.56 176 THR A O 1
ATOM 1456 N N . PHE A 1 177 ? -3.789 11.714 7.427 1.00 87.25 177 PHE A N 1
ATOM 1457 C CA . PHE A 1 177 ? -3.925 11.359 8.838 1.00 87.25 177 PHE A CA 1
ATOM 1458 C C . PHE A 1 177 ? -2.678 10.630 9.333 1.00 87.25 177 PHE A C 1
ATOM 1460 O O . PHE A 1 177 ? -2.182 10.933 10.414 1.00 87.25 177 PHE A O 1
ATOM 1467 N N . LEU A 1 178 ? -2.113 9.728 8.528 1.00 84.50 178 LEU A N 1
ATOM 1468 C CA . LEU A 1 178 ? -0.880 9.031 8.882 1.00 84.50 178 LEU A CA 1
ATOM 1469 C C . LEU A 1 178 ? 0.310 9.981 9.039 1.00 84.50 178 LEU A C 1
ATOM 1471 O O . LEU A 1 178 ? 1.111 9.785 9.949 1.00 84.50 178 LEU A O 1
ATOM 1475 N N . SER A 1 179 ? 0.396 11.054 8.248 1.00 83.31 179 SER A N 1
ATOM 1476 C CA . SER A 1 179 ? 1.442 12.070 8.423 1.00 83.31 179 SER A CA 1
ATOM 1477 C C . SER A 1 179 ? 1.308 12.879 9.722 1.00 83.31 179 SER A C 1
ATOM 1479 O O . SER A 1 179 ? 2.257 13.547 10.122 1.00 83.31 179 SER A O 1
ATOM 1481 N N . GLN A 1 180 ? 0.148 12.841 10.391 1.00 82.44 180 GLN A N 1
ATOM 1482 C CA . GLN A 1 180 ? -0.076 13.476 11.699 1.00 82.44 180 GLN A CA 1
ATOM 1483 C C . GLN A 1 180 ? 0.306 12.563 12.875 1.00 82.44 180 GLN A C 1
ATOM 1485 O O . GLN A 1 180 ? 0.330 13.015 14.025 1.00 82.44 180 GLN A O 1
ATOM 1490 N N . VAL A 1 181 ? 0.604 11.285 12.620 1.00 81.75 181 VAL A N 1
ATOM 1491 C CA . VAL A 1 181 ? 1.001 10.337 13.662 1.00 81.75 181 VAL A CA 1
ATOM 1492 C C . VAL A 1 181 ? 2.383 10.725 14.189 1.00 81.75 181 VAL A C 1
ATOM 1494 O O . VAL A 1 181 ? 3.383 10.681 13.481 1.00 81.75 181 VAL A O 1
ATOM 1497 N N . LYS A 1 182 ? 2.446 11.099 15.471 1.00 68.06 182 LYS A N 1
ATOM 1498 C CA . LYS A 1 182 ? 3.687 11.551 16.127 1.00 68.06 182 LYS A CA 1
ATOM 1499 C C . LYS A 1 182 ? 4.636 10.414 16.513 1.00 68.06 182 LYS A C 1
ATOM 1501 O O . LYS A 1 182 ? 5.809 10.665 16.769 1.00 68.06 182 LYS A O 1
ATOM 1506 N N . LYS A 1 183 ? 4.127 9.185 16.627 1.00 66.38 183 LYS A N 1
ATOM 1507 C CA . LYS A 1 183 ? 4.927 8.006 16.977 1.00 66.38 183 LYS A CA 1
ATOM 1508 C C . LYS A 1 183 ? 5.398 7.310 15.698 1.00 66.38 183 LYS A C 1
ATOM 1510 O O . LYS A 1 183 ? 4.586 7.149 14.789 1.00 66.38 183 LYS A O 1
ATOM 1515 N N . PRO A 1 184 ? 6.663 6.863 15.619 1.00 63.16 184 PRO A N 1
ATOM 1516 C CA . PRO A 1 184 ? 7.081 6.007 14.519 1.00 63.16 184 PRO A CA 1
ATOM 1517 C C . PRO A 1 184 ? 6.196 4.760 14.514 1.00 63.16 184 PRO A C 1
ATOM 1519 O O . PRO A 1 184 ? 5.983 4.138 15.557 1.00 63.16 184 PRO A O 1
ATOM 1522 N N . LEU A 1 185 ? 5.642 4.428 13.349 1.00 66.62 185 LEU A N 1
ATOM 1523 C CA . LEU A 1 185 ? 4.820 3.232 13.205 1.00 66.62 185 LEU A CA 1
ATOM 1524 C C . LEU A 1 185 ? 5.696 2.022 13.542 1.00 66.62 185 LEU A C 1
ATOM 1526 O O . LEU A 1 185 ? 6.824 1.936 13.061 1.00 66.62 185 LEU A O 1
ATOM 1530 N N . VAL A 1 186 ? 5.206 1.097 14.369 1.00 63.03 186 VAL A N 1
ATOM 1531 C CA . VAL A 1 186 ? 6.015 -0.007 14.925 1.00 63.03 186 VAL A CA 1
ATOM 1532 C C . VAL A 1 186 ? 6.646 -0.863 13.823 1.00 63.03 186 VAL A C 1
ATOM 1534 O O . VAL A 1 186 ? 7.754 -1.365 13.967 1.00 63.03 186 VAL A O 1
ATOM 1537 N N . PHE A 1 187 ? 6.020 -0.965 12.650 1.00 65.88 187 PHE A N 1
ATOM 1538 C CA . PHE A 1 187 ? 6.631 -1.675 11.526 1.00 65.88 187 PHE A CA 1
ATOM 1539 C C . PHE A 1 187 ? 7.886 -0.997 10.951 1.00 65.88 187 PHE A C 1
ATOM 1541 O O . PHE A 1 187 ? 8.695 -1.657 10.305 1.00 65.88 187 PHE A O 1
ATOM 1548 N N . MET A 1 188 ? 8.096 0.293 11.220 1.00 58.28 188 MET A N 1
ATOM 1549 C CA . MET A 1 188 ? 9.333 1.006 10.896 1.00 58.28 188 MET A CA 1
ATOM 1550 C C . MET A 1 188 ? 10.486 0.658 11.851 1.00 58.28 188 MET A C 1
ATOM 1552 O O . MET A 1 188 ? 11.627 1.012 11.561 1.00 58.28 188 MET A O 1
ATOM 1556 N N . THR A 1 189 ? 10.242 -0.060 12.952 1.00 52.66 189 THR A N 1
ATOM 1557 C CA . THR A 1 189 ? 11.292 -0.617 13.827 1.00 52.66 189 THR A CA 1
ATOM 1558 C C . THR A 1 189 ? 11.480 -2.127 13.639 1.00 52.66 189 THR A C 1
ATOM 1560 O O . THR A 1 189 ? 12.422 -2.700 14.187 1.00 52.66 189 THR A O 1
ATOM 1563 N N . ILE A 1 190 ? 10.660 -2.775 12.792 1.00 44.50 190 ILE A N 1
ATOM 1564 C CA . ILE A 1 190 ? 10.848 -4.172 12.362 1.00 44.50 190 ILE A CA 1
ATOM 1565 C C . ILE A 1 190 ? 12.093 -4.231 11.460 1.00 44.50 190 ILE A C 1
ATOM 1567 O O . ILE A 1 190 ? 12.046 -4.100 10.238 1.00 44.50 190 ILE A O 1
ATOM 1571 N N . GLY A 1 191 ? 13.242 -4.336 12.110 1.00 37.75 191 GLY A N 1
ATOM 1572 C CA . GLY A 1 191 ? 14.583 -4.280 11.538 1.00 37.75 191 GLY A CA 1
ATOM 1573 C C . GLY A 1 191 ? 15.674 -4.270 12.611 1.00 37.75 191 GLY A C 1
ATOM 1574 O O . GLY A 1 191 ? 16.810 -4.590 12.295 1.00 37.75 191 GLY A O 1
ATOM 1575 N N . GLU A 1 192 ? 15.325 -3.969 13.869 1.00 29.42 192 GLU A N 1
ATOM 1576 C CA . GLU A 1 192 ? 16.257 -3.983 15.011 1.00 29.42 192 GLU A CA 1
ATOM 1577 C C . GLU A 1 192 ? 16.132 -5.230 15.904 1.00 29.42 192 GLU A C 1
ATOM 1579 O O . GLU A 1 192 ? 16.845 -5.354 16.894 1.00 29.42 192 GLU A O 1
ATOM 1584 N N . VAL A 1 193 ? 15.247 -6.173 15.563 1.00 30.19 193 VAL A N 1
ATOM 1585 C CA . VAL A 1 193 ? 15.114 -7.452 16.277 1.00 30.19 193 VAL A CA 1
ATOM 1586 C C . VAL A 1 193 ? 15.350 -8.597 15.297 1.00 30.19 193 VAL A C 1
ATOM 1588 O O . VAL A 1 193 ? 14.404 -9.147 14.732 1.00 30.19 193 VAL A O 1
ATOM 1591 N N . VAL A 1 194 ? 16.626 -8.911 15.076 1.00 31.05 194 VAL A N 1
ATOM 1592 C CA . VAL A 1 194 ? 17.126 -10.247 14.712 1.00 31.05 194 VAL A CA 1
ATOM 1593 C C . VAL A 1 194 ? 18.399 -10.480 15.507 1.00 31.05 194 VAL A C 1
ATOM 1595 O O . VAL A 1 194 ? 19.273 -9.588 15.457 1.00 31.05 194 VAL A O 1
#

InterPro domains:
  IPR035969 Rab-GAP-TBC domain superfamily [SSF47923] (89-157)
  IPR039842 TBC1 domain family member 7 [PTHR13530] (20-183)